Protein AF-K1YBL5-F1 (afdb_monomer_lite)

Secondary structure (DSSP, 8-state):
----PEEEEEEHHHHHHHHHTT--GGGGG-HHHHTTTS-HHHHHHHHHTTSHHHHHHHH--TT----HHHHHHHTS-TT-HHHHHHIIIIIHHHHTSHHHHHHHIIIIISGGG--TT-SSSEEEEEEETTEEEEEEPTTSS-TT--HHHHHHHHHHHHHHHHTTS-HHHHTTSHHHHHHHHHHT-

Structure (mmCIF, N/CA/C/O backbone):
data_AF-K1YBL5-F1
#
_entry.id   AF-K1YBL5-F1
#
loop_
_atom_site.group_PDB
_atom_site.id
_atom_site.type_symbol
_atom_site.label_atom_id
_atom_site.label_alt_id
_atom_site.label_comp_id
_atom_site.label_asym_id
_atom_site.label_entity_id
_atom_site.label_seq_id
_atom_site.pdbx_PDB_ins_code
_atom_site.Cartn_x
_atom_site.Cartn_y
_atom_site.Cartn_z
_atom_site.occupancy
_atom_site.B_iso_or_equiv
_atom_site.auth_seq_id
_atom_site.auth_comp_id
_atom_site.auth_asym_id
_atom_site.auth_atom_id
_atom_site.pdbx_PDB_model_num
ATOM 1 N N . MET A 1 1 ? -17.917 11.752 -9.925 1.00 33.25 1 MET A N 1
ATOM 2 C CA . MET A 1 1 ? -16.623 11.611 -10.629 1.00 33.25 1 MET A CA 1
ATOM 3 C C . MET A 1 1 ? -16.353 10.121 -10.740 1.00 33.25 1 MET A C 1
ATOM 5 O O . MET A 1 1 ? -16.793 9.430 -9.826 1.00 33.25 1 MET A O 1
ATOM 9 N N . PRO A 1 2 ? -15.738 9.608 -11.820 1.00 41.75 2 PRO A N 1
ATOM 10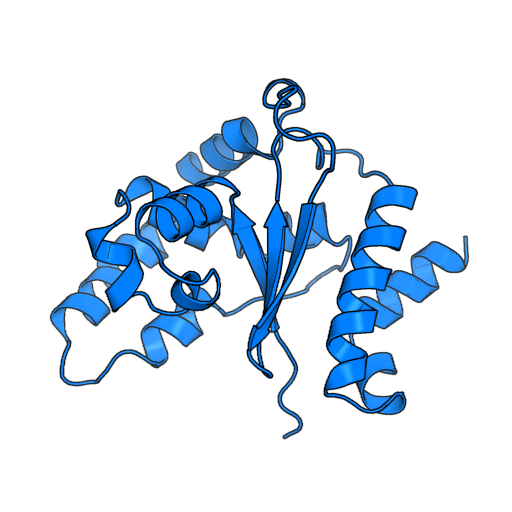 C CA . PRO A 1 2 ? -15.287 8.222 -11.806 1.00 41.75 2 PRO A CA 1
ATOM 11 C C . PRO A 1 2 ? -14.383 8.061 -10.581 1.00 41.75 2 PRO A C 1
ATOM 13 O O . PRO A 1 2 ? -13.552 8.931 -10.314 1.00 41.75 2 PRO A O 1
ATOM 16 N N . ASN A 1 3 ? -14.643 7.042 -9.768 1.00 54.00 3 ASN A N 1
ATOM 17 C CA . ASN A 1 3 ? -13.846 6.773 -8.581 1.00 54.00 3 ASN A CA 1
ATOM 18 C C . ASN A 1 3 ? -12.466 6.317 -9.056 1.00 54.00 3 ASN A C 1
ATOM 20 O O . ASN A 1 3 ? -12.287 5.149 -9.391 1.00 54.00 3 ASN A O 1
ATOM 24 N N . ASP A 1 4 ? -11.512 7.247 -9.131 1.00 73.12 4 ASP A N 1
ATOM 25 C CA . ASP A 1 4 ? -10.126 6.929 -9.453 1.00 73.12 4 ASP A CA 1
ATOM 26 C C . ASP A 1 4 ? -9.619 5.915 -8.428 1.00 73.12 4 ASP A C 1
ATOM 28 O O . ASP A 1 4 ? -9.398 6.239 -7.255 1.00 73.12 4 ASP A O 1
ATOM 32 N N . LYS A 1 5 ? -9.479 4.666 -8.874 1.00 83.25 5 LYS A N 1
ATOM 33 C CA . LYS A 1 5 ? -8.979 3.579 -8.047 1.00 83.25 5 LYS A CA 1
ATOM 34 C C . LYS A 1 5 ? -7.567 3.927 -7.579 1.00 83.25 5 LYS A C 1
ATOM 36 O O . LYS A 1 5 ? -6.662 4.175 -8.375 1.00 83.25 5 LYS A O 1
ATOM 41 N N . VAL A 1 6 ? -7.403 4.001 -6.265 1.00 87.94 6 VAL A N 1
ATOM 42 C CA . VAL A 1 6 ? -6.168 4.404 -5.597 1.00 87.94 6 VAL A CA 1
ATOM 43 C C . VAL A 1 6 ? -5.244 3.201 -5.501 1.00 87.94 6 VAL A C 1
ATOM 45 O O . VAL A 1 6 ? -5.668 2.124 -5.093 1.00 87.94 6 VAL A O 1
ATOM 48 N N . VAL A 1 7 ? -3.974 3.385 -5.841 1.00 91.12 7 VAL A N 1
ATOM 49 C CA . VAL A 1 7 ? -2.934 2.373 -5.66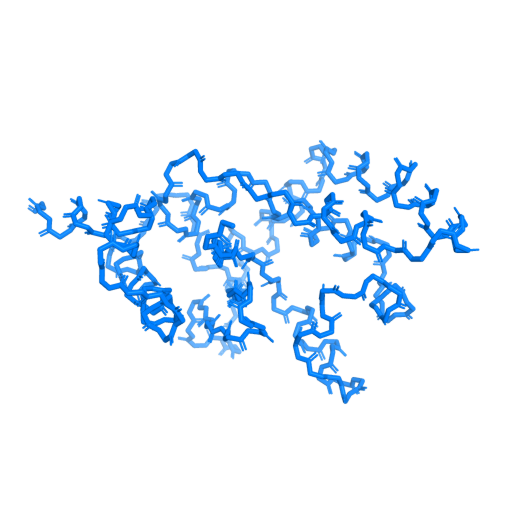9 1.00 91.12 7 VAL A CA 1
ATOM 50 C C . VAL A 1 7 ? -2.190 2.663 -4.374 1.00 91.12 7 VAL A C 1
ATOM 52 O O . VAL A 1 7 ? -1.748 3.788 -4.144 1.00 91.12 7 VAL A O 1
ATOM 55 N N . ILE A 1 8 ? -2.064 1.653 -3.521 1.00 94.00 8 ILE A N 1
ATOM 56 C CA . ILE A 1 8 ? -1.435 1.776 -2.207 1.00 94.00 8 ILE A CA 1
ATOM 57 C C . ILE A 1 8 ? -0.321 0.750 -2.055 1.00 94.00 8 ILE A C 1
ATOM 59 O O . ILE A 1 8 ? -0.378 -0.326 -2.652 1.00 94.00 8 ILE A O 1
ATOM 63 N N . LEU A 1 9 ? 0.670 1.063 -1.226 1.00 94.94 9 LEU A N 1
ATOM 64 C CA . LEU A 1 9 ? 1.714 0.108 -0.872 1.00 94.94 9 LEU A CA 1
ATOM 65 C C . LEU A 1 9 ? 1.388 -0.544 0.466 1.00 94.94 9 LEU A C 1
ATOM 67 O O . LEU A 1 9 ? 0.936 0.121 1.391 1.00 94.94 9 LEU A O 1
ATOM 71 N N . ILE A 1 10 ? 1.620 -1.843 0.586 1.00 96.56 10 ILE A N 1
ATOM 72 C CA . ILE A 1 10 ? 1.380 -2.601 1.810 1.00 96.56 10 ILE A CA 1
ATOM 73 C C . ILE A 1 10 ? 2.667 -3.345 2.151 1.00 96.56 10 ILE A C 1
ATOM 75 O O . ILE A 1 10 ? 3.163 -4.115 1.328 1.00 96.56 10 ILE A O 1
ATOM 79 N N . PRO A 1 11 ? 3.235 -3.165 3.347 1.00 96.69 11 PRO A N 1
ATOM 80 C CA . PRO A 1 11 ? 4.385 -3.958 3.737 1.00 96.69 11 PRO A CA 1
ATOM 81 C C . PRO A 1 11 ? 3.962 -5.412 3.993 1.00 96.69 11 PRO A C 1
ATOM 83 O O . PRO A 1 11 ? 2.912 -5.663 4.588 1.00 96.69 11 PRO A O 1
ATOM 86 N N . TYR A 1 12 ? 4.780 -6.390 3.594 1.00 97.25 12 TYR A N 1
ATOM 87 C CA . TYR A 1 12 ? 4.429 -7.814 3.718 1.00 97.25 12 TYR A CA 1
ATOM 88 C C . TYR A 1 12 ? 4.006 -8.240 5.134 1.00 97.25 12 TYR A C 1
ATOM 90 O O . TYR A 1 12 ? 3.123 -9.084 5.290 1.00 97.25 12 TYR A O 1
ATOM 98 N N . TRP A 1 13 ? 4.595 -7.654 6.183 1.00 96.88 13 TRP A N 1
ATOM 99 C CA . TRP A 1 13 ? 4.274 -8.024 7.563 1.00 96.88 13 TRP A CA 1
ATOM 100 C C . TRP A 1 13 ? 2.835 -7.667 7.935 1.00 96.88 13 TRP A C 1
ATOM 102 O O . TRP A 1 13 ? 2.226 -8.364 8.740 1.00 96.88 13 TRP A O 1
ATOM 112 N N . MET A 1 14 ? 2.251 -6.639 7.314 1.00 97.06 14 MET A N 1
ATOM 113 C CA . MET A 1 14 ? 0.843 -6.304 7.505 1.00 97.06 14 MET A CA 1
ATOM 114 C C . MET A 1 14 ? -0.060 -7.419 6.963 1.00 97.06 14 MET A C 1
ATOM 116 O O . MET A 1 14 ? -0.991 -7.829 7.654 1.00 97.06 14 MET A O 1
ATOM 120 N N . GLN A 1 15 ? 0.256 -7.979 5.788 1.00 97.00 15 GLN A N 1
ATOM 121 C CA . GLN A 1 15 ? -0.449 -9.150 5.257 1.00 97.00 15 GLN A CA 1
ATOM 122 C C . GLN A 1 15 ? -0.337 -10.346 6.213 1.00 97.00 15 GLN A C 1
ATOM 124 O O . GLN A 1 15 ? -1.334 -11.014 6.483 1.00 97.00 15 GLN A O 1
ATOM 129 N N . GLU A 1 16 ? 0.855 -10.607 6.755 1.00 96.88 16 GLU A N 1
ATOM 130 C CA . GLU A 1 16 ? 1.045 -11.702 7.707 1.00 96.88 16 GLU A CA 1
ATOM 131 C C . GLU A 1 16 ? 0.241 -11.519 8.994 1.00 96.88 16 GLU A C 1
ATOM 133 O O . GLU A 1 16 ? -0.394 -12.465 9.455 1.00 96.88 16 GLU A O 1
ATOM 138 N N . ILE A 1 17 ? 0.268 -10.320 9.583 1.00 98.06 17 ILE A N 1
ATOM 139 C CA . ILE A 1 17 ? -0.455 -10.017 10.823 1.00 98.06 17 ILE A CA 1
ATOM 140 C C . ILE A 1 17 ? -1.959 -10.178 10.597 1.00 98.06 17 ILE A C 1
ATOM 142 O O . ILE A 1 17 ? -2.624 -10.839 11.395 1.00 98.06 17 ILE A O 1
ATOM 146 N N . LEU A 1 18 ? -2.497 -9.644 9.497 1.00 97.94 18 LEU A N 1
ATOM 147 C CA . LEU A 1 18 ? -3.915 -9.792 9.162 1.00 97.94 18 LEU A CA 1
ATOM 148 C C . LEU A 1 18 ? -4.293 -11.259 8.942 1.00 97.94 18 LEU A C 1
ATOM 150 O O . LEU A 1 18 ? -5.275 -11.728 9.513 1.00 97.94 18 LEU A O 1
ATOM 154 N N . SER A 1 19 ? -3.470 -12.013 8.209 1.00 97.12 19 SER A N 1
ATOM 155 C CA . SER A 1 19 ? -3.697 -13.442 7.980 1.00 97.12 19 SER A CA 1
ATOM 156 C C . SER A 1 19 ? -3.700 -14.252 9.281 1.00 97.12 19 SER A C 1
ATOM 158 O O . SER A 1 19 ? -4.588 -15.084 9.470 1.00 97.12 19 SER A O 1
ATOM 160 N N . ARG A 1 20 ? -2.773 -13.984 10.214 1.00 97.62 20 ARG A N 1
ATOM 161 C CA . ARG A 1 20 ? -2.733 -14.645 11.536 1.00 97.62 20 ARG A CA 1
ATOM 162 C C . ARG A 1 20 ? -3.981 -14.358 12.373 1.00 97.62 20 ARG A C 1
ATOM 164 O O . ARG A 1 20 ? -4.396 -15.211 13.149 1.00 97.62 20 ARG A O 1
ATOM 171 N N . ASN A 1 21 ? -4.584 -13.186 12.186 1.00 97.88 21 ASN A N 1
ATOM 172 C CA . ASN A 1 21 ? -5.823 -12.772 12.844 1.00 97.88 21 ASN A CA 1
ATOM 173 C C . ASN A 1 21 ? -7.085 -13.104 12.025 1.00 97.88 21 ASN A C 1
ATOM 175 O O . ASN A 1 21 ? -8.165 -12.625 12.356 1.00 97.88 21 ASN A O 1
ATOM 179 N N . GLN A 1 22 ? -6.966 -13.923 10.970 1.00 97.38 22 GLN A N 1
ATOM 180 C CA . GLN A 1 22 ? -8.080 -14.346 10.107 1.00 97.38 22 GLN A CA 1
ATOM 181 C C . GLN A 1 22 ? -8.833 -13.175 9.449 1.00 97.38 22 GLN A C 1
ATOM 183 O O . GLN A 1 22 ? -10.023 -13.268 9.148 1.00 97.38 22 GLN A O 1
ATOM 188 N N . LEU A 1 23 ? -8.133 -12.068 9.198 1.00 97.38 23 LEU A N 1
ATOM 189 C CA . LEU A 1 23 ? -8.665 -10.909 8.495 1.00 97.38 23 LEU A CA 1
ATOM 190 C C . LEU A 1 23 ? -8.241 -10.922 7.027 1.00 97.38 23 LEU A C 1
ATOM 192 O O . LEU A 1 23 ? -7.128 -11.315 6.673 1.00 97.38 23 LEU A O 1
ATOM 196 N N . GLN A 1 24 ? -9.136 -10.440 6.166 1.00 97.38 24 GLN A N 1
ATOM 197 C CA . GLN A 1 24 ? -8.803 -10.164 4.772 1.00 97.38 24 GLN A CA 1
ATOM 198 C C . GLN A 1 24 ? -7.824 -8.990 4.683 1.00 97.38 24 GLN A C 1
ATOM 200 O O . GLN A 1 24 ? -7.848 -8.089 5.521 1.00 97.38 24 GLN A O 1
ATOM 205 N N . LEU A 1 25 ? -7.006 -8.956 3.627 1.00 97.00 25 LEU A N 1
ATOM 206 C CA . LEU A 1 25 ? -6.031 -7.882 3.424 1.00 97.00 25 LEU A CA 1
ATOM 207 C C . LEU A 1 25 ? -6.688 -6.495 3.342 1.00 97.00 25 LEU A C 1
ATOM 209 O O . LEU A 1 25 ? -6.110 -5.525 3.812 1.00 97.00 25 LEU A O 1
ATOM 213 N N . SER A 1 26 ? -7.922 -6.411 2.832 1.00 95.62 26 SER A N 1
ATOM 214 C CA . SER A 1 26 ? -8.724 -5.179 2.788 1.00 95.62 26 SER A CA 1
ATOM 215 C C . SER A 1 26 ? -8.952 -4.540 4.164 1.00 95.62 26 SER A C 1
ATOM 217 O O . SER A 1 26 ? -9.208 -3.339 4.237 1.00 95.62 26 SER A O 1
ATOM 219 N N . ALA A 1 27 ? -8.787 -5.288 5.263 1.00 95.12 27 ALA A N 1
ATOM 220 C CA . ALA A 1 27 ? -8.810 -4.737 6.614 1.00 95.12 27 ALA A CA 1
ATOM 221 C C . ALA A 1 27 ? -7.684 -3.717 6.868 1.00 95.12 27 ALA A C 1
ATOM 223 O O . ALA A 1 27 ? -7.827 -2.896 7.764 1.00 95.12 27 ALA A O 1
ATOM 224 N N . CYS A 1 28 ? -6.610 -3.688 6.063 1.00 94.06 28 CYS A N 1
ATOM 225 C CA . CYS A 1 28 ? -5.574 -2.648 6.143 1.00 94.06 28 CYS A CA 1
ATOM 226 C C . CYS A 1 28 ? -6.077 -1.229 5.820 1.00 94.06 28 CYS A C 1
ATOM 228 O O . CYS A 1 28 ? -5.363 -0.248 6.036 1.00 94.06 28 CYS A O 1
ATOM 230 N N . LEU A 1 29 ? -7.296 -1.119 5.285 1.00 92.56 29 LEU A N 1
ATOM 231 C CA . LEU A 1 29 ? -7.994 0.134 5.004 1.00 92.56 29 LEU A CA 1
ATOM 232 C C . LEU A 1 29 ? -8.887 0.578 6.171 1.00 92.56 29 LEU A C 1
ATOM 234 O O . LEU A 1 29 ? -9.684 1.498 6.019 1.00 92.56 29 LEU A O 1
ATOM 238 N N . ASP A 1 30 ? -8.800 -0.090 7.316 1.00 91.62 30 ASP A N 1
ATOM 239 C CA . ASP A 1 30 ? -9.632 0.165 8.482 1.00 91.62 30 ASP A CA 1
ATOM 240 C C . ASP A 1 30 ? -8.731 0.321 9.713 1.00 91.62 30 ASP A C 1
ATOM 242 O O . ASP A 1 30 ? -8.266 -0.660 10.299 1.00 91.62 30 ASP A O 1
ATOM 246 N N . ILE A 1 31 ? -8.445 1.579 10.070 1.00 90.19 31 ILE A N 1
ATOM 247 C CA . ILE A 1 31 ? -7.539 1.927 11.176 1.00 90.19 31 ILE A CA 1
ATOM 248 C C . ILE A 1 31 ? -8.037 1.333 12.501 1.00 90.19 31 ILE A C 1
ATOM 250 O O . ILE A 1 31 ? -7.219 0.872 13.297 1.00 90.19 31 ILE A O 1
ATOM 254 N N . GLU A 1 32 ? -9.353 1.293 12.720 1.00 90.12 32 GLU A N 1
ATOM 255 C CA . GLU A 1 32 ? -9.959 0.732 13.931 1.00 90.12 32 GLU A CA 1
ATOM 256 C C . GLU A 1 32 ? -9.646 -0.766 14.053 1.00 90.12 32 GLU A C 1
ATOM 258 O O . GLU A 1 32 ? -9.282 -1.241 15.130 1.00 90.12 32 GLU A O 1
ATOM 263 N N . LYS A 1 33 ? -9.681 -1.500 12.932 1.00 91.56 33 LYS A N 1
ATOM 264 C CA . LYS A 1 33 ? -9.343 -2.931 12.902 1.00 91.56 33 LYS A CA 1
ATOM 265 C C . LYS A 1 33 ? -7.854 -3.216 13.049 1.00 91.56 33 LYS A C 1
ATOM 267 O O . LYS A 1 33 ? -7.501 -4.207 13.683 1.00 91.56 33 LYS A O 1
ATOM 272 N N . ILE A 1 34 ? -6.974 -2.404 12.459 1.00 93.44 34 ILE A N 1
ATOM 273 C CA . ILE A 1 34 ? -5.526 -2.696 12.473 1.00 93.44 34 ILE A CA 1
ATOM 274 C C . ILE A 1 34 ? -4.800 -2.166 13.705 1.00 93.44 34 ILE A C 1
ATOM 276 O O . ILE A 1 34 ? -3.826 -2.787 14.131 1.00 93.44 34 ILE A O 1
ATOM 280 N N . LYS A 1 35 ? -5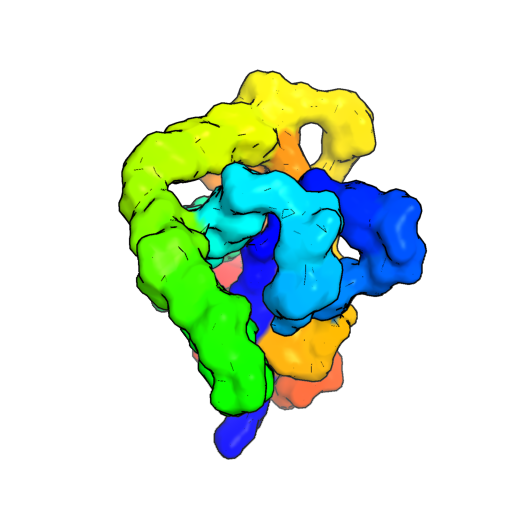.269 -1.066 14.309 1.00 93.38 35 LYS A N 1
ATOM 281 C CA . LYS A 1 35 ? -4.652 -0.477 15.505 1.00 93.38 35 LYS A CA 1
ATOM 282 C C . LYS A 1 35 ? -4.447 -1.473 16.658 1.00 93.38 35 LYS A C 1
ATOM 284 O O . LYS A 1 35 ? -3.363 -1.448 17.233 1.00 93.38 35 LYS A O 1
ATOM 289 N N . PRO A 1 36 ? -5.407 -2.347 17.023 1.00 95.25 36 PRO A N 1
ATOM 290 C CA . PRO A 1 36 ? -5.195 -3.311 18.106 1.00 95.25 36 PRO A CA 1
ATOM 291 C C . PRO A 1 36 ? -4.271 -4.482 17.733 1.00 95.25 36 PRO A C 1
ATOM 293 O O . PRO A 1 36 ? -3.843 -5.212 18.622 1.00 95.25 36 PRO A O 1
ATOM 296 N N . LEU A 1 37 ? -3.971 -4.690 16.446 1.00 97.06 37 LEU A N 1
ATOM 297 C CA . LEU A 1 37 ? -3.213 -5.852 15.963 1.00 97.06 37 LEU A CA 1
ATOM 298 C C . LEU A 1 37 ? -1.729 -5.566 15.730 1.00 97.06 37 LEU A C 1
ATOM 300 O O . LEU A 1 37 ? -0.941 -6.498 15.573 1.00 97.06 37 LEU A O 1
ATOM 304 N N . MET A 1 38 ? -1.358 -4.292 15.639 1.00 95.56 38 MET A N 1
ATOM 305 C CA . MET A 1 38 ? -0.046 -3.853 15.177 1.00 95.56 38 MET A CA 1
ATOM 306 C C . MET A 1 38 ? 0.597 -2.920 16.189 1.00 95.56 38 MET A C 1
ATOM 308 O O . MET A 1 38 ? -0.084 -2.191 16.911 1.00 95.56 38 MET A O 1
ATOM 312 N N . SER A 1 39 ? 1.929 -2.920 16.230 1.00 95.50 39 SER A N 1
ATOM 313 C CA . SER A 1 39 ? 2.638 -1.923 17.021 1.00 95.50 39 SER A CA 1
ATOM 314 C C . SER A 1 39 ? 2.441 -0.528 16.416 1.00 95.50 39 SER A C 1
ATOM 316 O O . SER A 1 39 ? 2.209 -0.382 15.213 1.00 95.50 39 SER A O 1
ATOM 318 N N . LEU A 1 40 ? 2.592 0.517 17.236 1.00 93.69 40 LEU A N 1
ATOM 319 C CA . LEU A 1 40 ? 2.622 1.897 16.740 1.00 93.69 40 LEU A CA 1
ATOM 320 C C . LEU A 1 40 ? 3.674 2.057 15.628 1.00 93.69 40 LEU A C 1
ATOM 322 O O . LEU A 1 40 ? 3.397 2.691 14.617 1.00 93.69 40 LEU A O 1
ATOM 326 N N . ASN A 1 41 ? 4.838 1.422 15.786 1.00 95.75 41 ASN A N 1
ATOM 327 C CA . ASN A 1 41 ? 5.915 1.438 14.800 1.00 95.75 41 ASN A CA 1
ATOM 328 C C . ASN A 1 41 ? 5.463 0.888 13.441 1.00 95.75 41 ASN A C 1
ATOM 330 O O . ASN A 1 41 ? 5.684 1.521 12.416 1.00 95.75 41 ASN A O 1
ATOM 334 N N . ASP A 1 42 ? 4.776 -0.258 13.418 1.00 95.75 42 ASP A N 1
ATOM 335 C CA . ASP A 1 42 ? 4.307 -0.869 12.166 1.00 95.75 42 ASP A CA 1
ATOM 336 C C . ASP A 1 42 ? 3.280 0.012 11.445 1.00 95.75 42 ASP A C 1
ATOM 338 O O . ASP A 1 42 ? 3.299 0.108 10.217 1.00 95.75 42 ASP A O 1
ATOM 342 N N . LEU A 1 43 ? 2.404 0.678 12.204 1.00 94.81 43 LEU A N 1
ATOM 343 C CA . LEU A 1 43 ? 1.413 1.608 11.664 1.00 94.81 43 LEU A CA 1
ATOM 344 C C . LEU A 1 43 ? 2.087 2.861 11.093 1.00 94.81 43 LEU A C 1
ATOM 346 O O . LEU A 1 43 ? 1.717 3.306 10.006 1.00 94.81 43 LEU A O 1
ATOM 350 N N . ILE A 1 44 ? 3.100 3.395 11.782 1.00 94.62 44 ILE A N 1
ATOM 351 C CA . ILE A 1 44 ? 3.889 4.533 11.296 1.00 94.62 44 ILE A CA 1
ATOM 352 C C . ILE A 1 44 ? 4.618 4.167 10.005 1.00 94.62 44 ILE A C 1
ATOM 354 O O . ILE A 1 44 ? 4.532 4.918 9.038 1.00 94.62 44 ILE A O 1
ATOM 358 N N . LEU A 1 45 ? 5.276 3.006 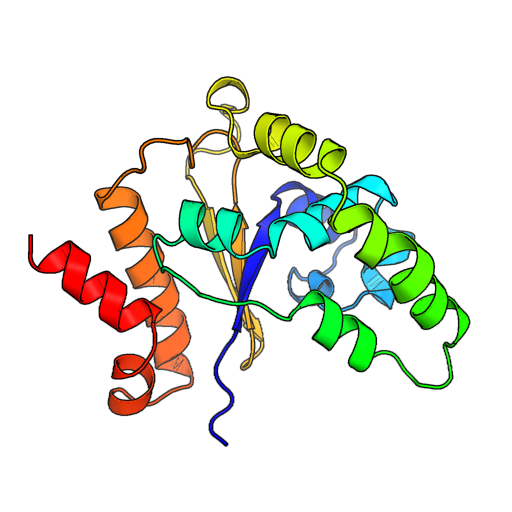9.952 1.00 95.00 45 LEU A N 1
ATOM 359 C CA . LEU A 1 45 ? 5.953 2.528 8.745 1.00 95.00 45 LEU A CA 1
ATOM 360 C C . LEU A 1 45 ? 4.965 2.347 7.585 1.00 95.00 45 LEU A C 1
ATOM 362 O O . LEU A 1 45 ? 5.253 2.761 6.466 1.00 95.00 45 LEU A O 1
ATOM 366 N N . TYR A 1 46 ? 3.779 1.787 7.840 1.00 94.44 46 TYR A N 1
ATOM 367 C CA . TYR A 1 46 ? 2.730 1.676 6.823 1.00 94.44 46 TYR A CA 1
ATOM 368 C C . TYR A 1 46 ? 2.293 3.046 6.287 1.00 94.44 46 TYR A C 1
ATOM 370 O O . TYR A 1 46 ? 2.155 3.211 5.072 1.00 94.44 46 TYR A O 1
ATOM 378 N N . ALA A 1 47 ? 2.119 4.034 7.169 1.00 92.75 47 ALA A N 1
ATOM 379 C CA . ALA A 1 47 ? 1.783 5.401 6.787 1.00 92.75 47 ALA A CA 1
ATOM 380 C C . ALA A 1 47 ? 2.921 6.081 6.002 1.00 92.75 47 ALA A C 1
ATOM 382 O O . ALA A 1 47 ? 2.672 6.653 4.940 1.00 92.75 47 ALA A O 1
ATOM 383 N N . ALA A 1 48 ? 4.167 5.960 6.470 1.00 92.31 48 ALA A N 1
ATOM 384 C CA . ALA A 1 48 ? 5.357 6.520 5.828 1.00 92.31 48 ALA A CA 1
ATOM 385 C C . ALA A 1 48 ? 5.579 5.927 4.427 1.00 92.31 48 ALA A C 1
ATOM 387 O O . ALA A 1 48 ? 5.919 6.641 3.487 1.00 92.31 48 ALA A O 1
ATOM 388 N N . MET A 1 49 ? 5.270 4.641 4.241 1.00 92.25 49 MET A N 1
ATOM 389 C CA . MET A 1 49 ? 5.386 3.957 2.953 1.00 92.25 49 MET A CA 1
ATOM 390 C C . MET A 1 49 ? 4.430 4.512 1.879 1.00 92.25 49 MET A C 1
ATOM 392 O O . MET A 1 49 ? 4.640 4.270 0.694 1.00 92.25 49 MET A O 1
ATOM 396 N N . GLN A 1 50 ? 3.402 5.289 2.250 1.00 91.44 50 GLN A N 1
ATOM 397 C CA . GLN A 1 50 ? 2.502 5.931 1.279 1.00 91.44 50 GLN A CA 1
ATOM 398 C C . GLN A 1 50 ? 3.065 7.228 0.680 1.00 91.44 50 GLN A C 1
ATOM 400 O O . GLN A 1 50 ? 2.413 7.832 -0.175 1.00 91.44 50 GLN A O 1
ATOM 405 N N . LYS A 1 51 ? 4.254 7.676 1.106 1.00 88.69 51 LYS A N 1
ATOM 406 C CA . LYS A 1 51 ? 4.923 8.841 0.514 1.00 88.69 51 LYS A CA 1
ATOM 407 C C . LYS A 1 51 ? 5.193 8.614 -0.978 1.00 88.69 51 LYS A C 1
ATOM 409 O O . LYS A 1 51 ? 5.445 7.497 -1.439 1.00 88.69 51 LYS A O 1
ATOM 414 N N . SER A 1 52 ? 5.173 9.707 -1.740 1.00 84.69 52 SER A N 1
ATOM 415 C CA . SER A 1 52 ? 5.367 9.682 -3.195 1.00 84.69 52 SER A CA 1
ATOM 416 C C . SER A 1 52 ? 6.719 9.095 -3.605 1.00 84.69 52 SER A C 1
ATOM 418 O O . SER A 1 52 ? 6.816 8.501 -4.673 1.00 84.69 52 SER A O 1
ATOM 420 N N . GLU A 1 53 ? 7.751 9.213 -2.767 1.00 89.12 53 GLU A N 1
ATOM 421 C CA . GLU A 1 53 ? 9.075 8.646 -3.034 1.00 89.12 53 GLU A CA 1
ATOM 422 C C . GLU A 1 53 ? 9.063 7.114 -3.104 1.00 89.12 53 GLU A C 1
ATOM 424 O O . GLU A 1 53 ? 9.625 6.550 -4.041 1.00 89.12 53 GLU A O 1
ATOM 429 N N . TYR A 1 54 ? 8.354 6.441 -2.193 1.00 90.19 54 TYR A N 1
ATOM 430 C CA . TYR A 1 54 ? 8.243 4.983 -2.177 1.00 90.19 54 TYR A CA 1
ATOM 431 C C . TYR A 1 54 ? 7.309 4.483 -3.272 1.00 90.19 54 TYR A C 1
ATOM 433 O O . TYR A 1 54 ? 7.613 3.502 -3.950 1.00 90.19 54 TYR A O 1
ATOM 441 N N . LEU A 1 55 ? 6.208 5.197 -3.519 1.00 89.88 55 LEU A N 1
ATOM 442 C CA . LEU A 1 55 ? 5.338 4.918 -4.663 1.00 89.88 55 LEU A CA 1
ATOM 443 C C . LEU A 1 55 ? 6.102 5.045 -5.977 1.00 89.88 55 LEU A C 1
ATOM 445 O O . LEU A 1 55 ? 5.999 4.162 -6.827 1.00 89.88 55 LEU A O 1
ATOM 449 N N . LYS A 1 56 ? 6.920 6.086 -6.131 1.00 90.56 56 LYS A N 1
ATOM 450 C CA . LYS A 1 56 ? 7.792 6.256 -7.292 1.00 90.56 56 LYS A CA 1
ATOM 451 C C . LYS A 1 56 ? 8.844 5.153 -7.365 1.00 90.56 56 LYS A C 1
ATOM 453 O O . LYS A 1 56 ? 9.071 4.636 -8.450 1.00 90.56 56 LYS A O 1
ATOM 458 N N . LEU A 1 57 ? 9.466 4.773 -6.252 1.00 90.38 57 LEU A N 1
ATOM 459 C CA . LEU A 1 57 ? 10.465 3.703 -6.219 1.00 90.38 57 LEU A CA 1
ATOM 460 C C . LEU A 1 57 ? 9.876 2.366 -6.696 1.00 90.38 57 LEU A C 1
ATOM 462 O O . LEU A 1 57 ? 10.477 1.683 -7.522 1.00 90.38 57 LEU A O 1
ATOM 466 N N . VAL A 1 58 ? 8.681 2.015 -6.218 1.00 91.00 58 VAL A N 1
ATOM 467 C CA . VAL A 1 58 ? 8.022 0.742 -6.539 1.00 91.00 58 VAL A CA 1
ATOM 468 C C . VAL A 1 58 ? 7.406 0.759 -7.939 1.00 91.00 58 VAL A C 1
ATOM 470 O O . VAL A 1 58 ? 7.593 -0.171 -8.720 1.00 91.00 58 VAL A O 1
ATOM 473 N N . THR A 1 59 ? 6.687 1.824 -8.292 1.00 89.94 59 THR A N 1
ATOM 474 C CA . THR A 1 59 ? 5.861 1.865 -9.513 1.00 89.94 59 THR A CA 1
ATOM 475 C C . THR A 1 59 ? 6.527 2.584 -10.686 1.00 89.94 59 THR A C 1
ATOM 477 O O . THR A 1 59 ? 6.052 2.491 -11.814 1.00 89.94 59 THR A O 1
ATOM 480 N N . SER A 1 60 ? 7.625 3.309 -10.452 1.00 90.25 60 SER A N 1
ATOM 481 C CA . SER A 1 60 ? 8.238 4.255 -11.401 1.00 90.25 60 SER A CA 1
ATOM 482 C C . SER A 1 60 ? 7.320 5.390 -11.871 1.00 90.25 60 SER A C 1
ATOM 484 O O . SER A 1 60 ? 7.703 6.148 -12.763 1.00 90.25 60 SER A O 1
ATOM 486 N N . VAL A 1 61 ? 6.128 5.551 -11.290 1.00 89.75 61 VAL A N 1
ATOM 487 C CA . VAL A 1 61 ? 5.205 6.633 -11.642 1.00 89.75 61 VAL A CA 1
ATOM 488 C C . VAL A 1 61 ? 5.636 7.913 -10.920 1.00 89.75 61 VAL A C 1
ATOM 490 O O . VAL A 1 61 ? 5.586 7.961 -9.688 1.00 89.75 61 VAL A O 1
ATOM 493 N N . PRO A 1 62 ? 6.076 8.957 -11.645 1.00 83.06 62 PRO A N 1
ATOM 494 C CA . PRO A 1 62 ? 6.423 10.225 -11.020 1.00 83.06 62 PRO A CA 1
ATOM 495 C C . PRO A 1 62 ? 5.165 10.915 -10.481 1.00 83.06 62 PRO A C 1
ATOM 497 O O . PRO A 1 62 ? 4.085 10.794 -11.060 1.00 83.06 62 PRO A O 1
ATOM 500 N N . ASP A 1 63 ? 5.325 11.649 -9.380 1.00 77.12 63 ASP A N 1
ATOM 501 C CA . ASP A 1 63 ? 4.322 12.574 -8.835 1.00 77.12 63 ASP A CA 1
ATOM 502 C C . ASP A 1 63 ? 2.958 11.942 -8.494 1.00 77.12 63 ASP A C 1
ATOM 504 O O . ASP A 1 63 ? 1.956 12.643 -8.338 1.00 77.12 63 ASP A O 1
ATOM 508 N N . TYR A 1 64 ? 2.904 10.615 -8.328 1.00 82.38 64 TYR A N 1
ATOM 509 C CA . TYR A 1 64 ? 1.714 9.947 -7.817 1.00 82.38 64 TYR A CA 1
ATOM 510 C C . TYR A 1 64 ? 1.575 10.231 -6.321 1.00 82.38 64 TYR A C 1
ATOM 512 O O . TYR A 1 64 ? 2.336 9.726 -5.493 1.00 82.38 64 TYR A O 1
ATOM 520 N N . HIS A 1 65 ? 0.606 11.076 -5.976 1.00 71.75 65 HIS A N 1
ATOM 521 C CA . HIS A 1 65 ? 0.311 11.416 -4.594 1.00 71.75 65 HIS A CA 1
ATOM 522 C C . HIS A 1 65 ? -0.815 10.534 -4.056 1.00 71.75 65 HIS A C 1
ATOM 524 O O . HIS A 1 65 ? -1.960 10.618 -4.505 1.00 71.75 65 HIS A O 1
ATOM 530 N N . ASN A 1 66 ? -0.495 9.708 -3.063 1.00 75.06 66 ASN A N 1
ATOM 531 C CA . ASN A 1 66 ? -1.476 8.897 -2.368 1.00 75.06 66 ASN A CA 1
ATOM 532 C C . ASN A 1 66 ? -1.868 9.548 -1.036 1.00 75.06 66 ASN A C 1
ATOM 534 O O . ASN A 1 66 ? -1.134 9.488 -0.055 1.00 75.06 66 ASN A O 1
ATOM 538 N N . ALA A 1 67 ? -3.072 10.114 -0.980 1.00 70.81 67 ALA A N 1
ATOM 539 C CA . ALA A 1 67 ? -3.648 10.649 0.253 1.00 70.81 67 ALA A CA 1
ATOM 540 C C . ALA A 1 67 ? -4.343 9.569 1.113 1.00 70.81 67 ALA A C 1
ATOM 542 O O . ALA A 1 67 ? -5.269 9.896 1.855 1.00 70.81 67 ALA A O 1
ATOM 543 N N . LEU A 1 68 ? -3.967 8.285 0.993 1.00 75.12 68 LEU A N 1
ATOM 544 C CA . LEU A 1 68 ? -4.623 7.167 1.685 1.00 75.12 68 LEU A CA 1
ATOM 545 C C . LEU A 1 68 ? -4.751 7.433 3.179 1.00 75.12 68 LEU A C 1
ATOM 547 O O . LEU A 1 68 ? -5.862 7.388 3.681 1.00 75.12 68 LEU A O 1
ATOM 551 N N . VAL A 1 69 ? -3.655 7.739 3.878 1.00 72.69 69 VAL A N 1
ATOM 552 C CA . VAL A 1 69 ? -3.676 7.908 5.341 1.00 72.69 69 VAL A CA 1
ATOM 553 C C . VAL A 1 69 ? -4.672 8.998 5.740 1.00 72.69 69 VAL A C 1
ATOM 555 O O . VAL A 1 69 ? -5.545 8.759 6.567 1.00 72.69 69 VAL A O 1
ATOM 558 N N . SER A 1 70 ? -4.644 10.153 5.072 1.00 71.94 70 SER A N 1
ATOM 559 C CA . SER A 1 70 ? -5.620 11.225 5.304 1.00 71.94 70 SER A CA 1
ATOM 560 C C . SER A 1 70 ? -7.056 10.796 4.983 1.00 71.94 70 SER A C 1
ATOM 562 O O . SER A 1 70 ? -7.972 11.149 5.720 1.00 71.94 70 SER A O 1
ATOM 564 N N . LYS A 1 71 ? -7.272 10.006 3.921 1.00 79.75 71 LYS A N 1
ATOM 565 C CA . LYS A 1 71 ? -8.592 9.453 3.569 1.00 79.75 71 LYS A CA 1
ATOM 566 C C . LYS A 1 71 ? -9.087 8.438 4.597 1.00 79.75 71 LYS A C 1
ATOM 568 O O . LYS A 1 71 ? -10.275 8.432 4.895 1.00 79.75 71 LYS A O 1
ATOM 573 N N . LEU A 1 72 ? -8.207 7.590 5.125 1.00 78.12 72 LEU A N 1
ATOM 574 C CA . LEU A 1 72 ? -8.543 6.611 6.156 1.00 78.12 72 LEU A CA 1
ATOM 575 C C . LEU A 1 72 ? -8.964 7.318 7.441 1.00 78.12 72 LEU A C 1
ATOM 577 O O . LEU A 1 72 ? -10.016 7.008 7.989 1.00 78.12 72 LEU A O 1
ATOM 581 N N . VAL A 1 73 ? -8.200 8.328 7.859 1.00 76.75 73 VAL A N 1
ATOM 582 C CA . VAL A 1 73 ? -8.527 9.135 9.039 1.00 76.75 73 VAL A CA 1
ATOM 583 C C . VAL A 1 73 ? -9.822 9.925 8.834 1.00 76.75 73 VAL A C 1
ATOM 585 O O . VAL A 1 73 ? -10.658 9.968 9.728 1.00 76.75 73 VAL A O 1
ATOM 588 N N . ALA A 1 74 ? -10.051 10.490 7.645 1.00 76.50 74 ALA A N 1
ATOM 589 C CA . ALA A 1 74 ? -11.289 11.209 7.331 1.00 76.50 74 ALA A CA 1
ATOM 590 C C . ALA A 1 74 ? -12.541 10.310 7.289 1.00 76.50 74 ALA A C 1
ATOM 592 O O . ALA A 1 74 ? -13.654 10.815 7.424 1.00 76.50 74 ALA A O 1
ATOM 593 N N . LYS A 1 75 ? -12.372 8.997 7.082 1.00 78.56 75 LYS A N 1
ATOM 594 C CA . LYS A 1 75 ? -13.459 8.005 7.113 1.00 78.56 75 LYS A CA 1
ATOM 595 C C . LYS A 1 75 ? -13.781 7.516 8.529 1.00 78.56 75 LYS A C 1
ATOM 597 O O . LYS A 1 75 ? -14.768 6.798 8.686 1.00 78.56 75 LYS A O 1
ATOM 602 N N . LEU A 1 76 ? -12.990 7.885 9.542 1.00 79.00 76 LEU A N 1
ATOM 603 C CA . LEU A 1 76 ? -13.279 7.511 10.924 1.00 79.00 76 LEU A CA 1
ATOM 604 C C . LEU A 1 76 ? -14.615 8.121 11.378 1.00 79.00 76 LEU A C 1
ATOM 606 O O . LEU A 1 76 ? -14.899 9.283 11.062 1.00 79.00 76 LEU A O 1
ATOM 610 N N . PRO A 1 77 ? -15.445 7.371 12.126 1.00 71.44 77 PRO A N 1
ATOM 611 C CA . PRO A 1 77 ? -16.676 7.905 12.684 1.00 71.44 77 PRO A CA 1
ATOM 612 C C . PRO A 1 77 ? -16.392 9.160 13.514 1.00 71.44 77 PRO A C 1
ATOM 614 O O . PRO A 1 77 ? -15.506 9.166 14.365 1.00 71.44 77 PRO A O 1
ATOM 617 N N . THR A 1 78 ? -17.195 10.212 13.343 1.00 63.94 78 THR A N 1
ATOM 618 C CA . THR A 1 78 ? -17.090 11.449 14.146 1.00 63.94 78 THR A CA 1
ATOM 619 C C . THR A 1 78 ? -17.289 11.219 15.649 1.00 63.94 78 THR A C 1
ATOM 621 O O . THR A 1 78 ? -16.960 12.087 16.461 1.00 63.94 78 THR A O 1
ATOM 624 N N . THR A 1 79 ? -17.828 10.057 16.023 1.00 63.72 79 THR A N 1
ATOM 625 C CA . THR A 1 79 ? -18.000 9.595 17.400 1.00 63.72 79 THR A CA 1
ATOM 626 C C . THR A 1 79 ? -16.710 9.077 18.034 1.00 63.72 79 THR A C 1
ATOM 628 O O . THR A 1 79 ? -16.608 9.125 19.256 1.00 63.72 79 THR A O 1
ATOM 631 N N . ASP A 1 80 ? -15.716 8.649 17.250 1.00 76.56 80 ASP A N 1
ATOM 632 C CA . ASP A 1 80 ? -14.424 8.173 17.760 1.00 76.56 80 ASP A CA 1
ATOM 633 C C . ASP A 1 80 ? -13.354 9.272 17.673 1.00 76.56 80 ASP A C 1
ATOM 635 O O . ASP A 1 80 ? -12.396 9.242 16.893 1.00 76.56 80 ASP A O 1
ATOM 639 N N . LYS A 1 81 ? -13.565 10.316 18.483 1.00 82.38 81 LYS A N 1
ATOM 640 C CA . LYS A 1 81 ? -12.637 11.452 18.566 1.00 82.38 81 LYS A CA 1
ATOM 641 C C . LYS A 1 81 ? -11.259 11.035 19.071 1.00 82.38 81 LYS A C 1
ATOM 643 O O . LYS A 1 81 ? -10.278 11.657 18.682 1.00 82.38 81 LYS A O 1
ATOM 648 N N . GLU A 1 82 ? -11.176 10.009 19.915 1.00 88.62 82 GLU A N 1
ATOM 649 C CA . GLU A 1 82 ? -9.907 9.543 20.471 1.00 88.62 82 GLU A CA 1
ATOM 650 C C . GLU A 1 82 ? -9.027 8.928 19.381 1.00 88.62 82 GLU A C 1
ATOM 652 O O . GLU A 1 82 ? -7.872 9.331 19.229 1.00 88.62 82 GLU A O 1
ATOM 657 N N . LEU A 1 83 ? -9.579 8.024 18.565 1.00 88.69 83 LEU A N 1
ATOM 658 C CA . LEU A 1 83 ? -8.840 7.412 17.464 1.00 88.69 83 LEU A CA 1
ATOM 659 C C . LEU A 1 83 ? -8.429 8.439 16.407 1.00 88.69 83 LEU A C 1
ATOM 661 O O . LEU A 1 83 ? -7.291 8.420 15.932 1.00 88.69 83 LEU A O 1
ATOM 665 N N . SER A 1 84 ? -9.337 9.358 16.067 1.00 87.38 84 SER A N 1
ATOM 666 C CA . SER A 1 84 ? -9.042 10.455 15.143 1.00 87.38 84 SER A CA 1
ATOM 667 C C . SER A 1 84 ? -7.910 11.342 15.671 1.00 87.38 84 SER A C 1
ATOM 669 O O . SER A 1 84 ? -6.950 11.598 14.944 1.00 87.38 84 SER A O 1
ATOM 671 N N . ASN A 1 85 ? -7.976 11.776 16.934 1.00 89.44 85 ASN A N 1
ATOM 672 C CA . ASN A 1 85 ? -6.929 12.597 17.547 1.00 89.44 85 ASN A CA 1
ATOM 673 C C . ASN A 1 85 ? -5.594 11.855 17.576 1.00 89.44 85 ASN A C 1
ATOM 675 O O . ASN A 1 85 ? -4.587 12.404 17.145 1.00 89.44 85 ASN A O 1
ATOM 679 N N . TRP A 1 86 ? -5.587 10.580 17.970 1.00 91.12 86 TRP A N 1
ATOM 680 C CA . TRP A 1 86 ? -4.379 9.757 17.940 1.00 91.12 86 TRP A CA 1
ATOM 681 C C . TRP A 1 86 ? -3.755 9.690 16.535 1.00 91.12 86 TRP A C 1
ATOM 683 O O . TRP A 1 86 ? -2.535 9.797 16.391 1.00 91.12 86 TRP A O 1
ATOM 693 N N . CYS A 1 87 ? -4.567 9.574 15.479 1.00 90.06 87 CYS A N 1
ATOM 694 C CA . CYS A 1 87 ? -4.050 9.579 14.111 1.00 90.06 87 CYS A CA 1
ATOM 695 C C . CYS A 1 87 ? -3.388 10.916 13.741 1.00 90.06 87 CYS A C 1
ATOM 697 O O . CYS A 1 87 ? -2.301 10.923 13.159 1.00 90.06 87 CYS A O 1
ATOM 699 N N . TRP A 1 88 ? -4.036 12.036 14.070 1.00 88.06 88 TRP A N 1
ATOM 700 C CA . TRP A 1 88 ? -3.551 13.379 13.736 1.00 88.06 88 TRP A CA 1
ATOM 701 C C . TRP A 1 88 ? -2.374 13.840 14.595 1.00 88.06 88 TRP A C 1
ATOM 703 O O . TRP A 1 88 ? -1.519 14.569 14.101 1.00 88.06 88 TRP A O 1
ATOM 713 N N . GLU A 1 89 ? -2.315 13.420 15.855 1.00 90.12 89 GLU A N 1
ATOM 714 C CA . GLU A 1 89 ? -1.305 13.863 16.819 1.00 90.12 89 GLU A CA 1
ATOM 715 C C . GLU A 1 89 ? -0.096 12.927 16.878 1.00 90.12 89 GLU A C 1
ATOM 717 O O . GLU A 1 89 ? 1.002 13.371 17.202 1.00 90.12 89 GLU A O 1
ATOM 722 N N . SER A 1 90 ? -0.274 11.639 16.567 1.00 90.75 90 SER A N 1
ATOM 723 C CA . SER A 1 90 ? 0.797 10.637 16.655 1.00 90.75 90 SER A CA 1
ATOM 724 C C . SER A 1 90 ? 1.141 10.036 15.297 1.00 90.75 90 SER A C 1
ATOM 726 O O . SER A 1 90 ? 2.257 10.210 14.816 1.00 90.75 90 SER A O 1
ATOM 728 N N . LEU A 1 91 ? 0.197 9.343 14.655 1.00 90.88 91 LEU A N 1
ATOM 729 C CA . LEU A 1 91 ? 0.495 8.525 13.474 1.00 90.88 91 LEU A CA 1
ATOM 730 C C . LEU A 1 91 ? 1.031 9.355 12.298 1.00 90.88 91 LEU A C 1
ATOM 732 O O . LEU A 1 91 ? 2.094 9.051 11.758 1.00 90.88 91 LEU A O 1
ATOM 736 N N . ILE A 1 92 ? 0.294 10.395 11.901 1.00 89.50 92 ILE A N 1
ATOM 737 C CA . ILE A 1 92 ? 0.639 11.216 10.737 1.00 89.50 92 ILE A CA 1
ATOM 738 C C . ILE A 1 92 ? 1.942 11.995 10.976 1.00 89.50 92 ILE A C 1
ATOM 740 O O . ILE A 1 92 ? 2.839 11.862 10.142 1.00 89.50 92 ILE A O 1
ATOM 744 N N . PRO A 1 93 ? 2.121 12.739 12.088 1.00 91.38 93 PRO A N 1
ATOM 745 C CA . PRO A 1 93 ? 3.366 13.460 12.340 1.00 91.38 93 PRO A CA 1
ATOM 746 C C . PRO A 1 93 ? 4.587 12.538 12.374 1.00 91.38 93 PRO A C 1
ATOM 748 O O . PRO A 1 93 ? 5.576 12.814 11.697 1.00 91.38 93 PRO A O 1
ATOM 751 N N . LEU A 1 94 ? 4.502 11.404 13.077 1.00 92.69 94 LEU A N 1
ATOM 752 C CA . LEU A 1 94 ? 5.621 10.465 13.172 1.00 92.69 94 LEU A CA 1
ATOM 753 C C . LEU A 1 94 ? 5.940 9.809 11.827 1.00 92.69 94 LEU A C 1
ATOM 755 O O . LEU A 1 94 ? 7.106 9.587 11.530 1.00 92.69 94 LEU A O 1
ATOM 759 N N . SER A 1 95 ? 4.947 9.582 10.960 1.00 91.25 95 SER A N 1
ATOM 760 C CA . SER A 1 95 ? 5.197 9.051 9.609 1.00 91.25 95 SER A CA 1
ATOM 761 C C . SER A 1 95 ? 6.042 9.973 8.726 1.00 91.25 95 SER A C 1
ATOM 763 O O . SER A 1 95 ? 6.580 9.535 7.711 1.00 91.25 95 SER A O 1
ATOM 765 N N . THR A 1 96 ? 6.183 11.246 9.103 1.00 89.94 96 THR A N 1
ATOM 766 C CA . THR A 1 96 ? 7.039 12.213 8.404 1.00 89.94 96 THR A CA 1
ATOM 767 C C . THR A 1 96 ? 8.458 12.296 8.964 1.00 89.94 96 THR A C 1
ATOM 769 O O . THR A 1 96 ? 9.296 12.954 8.353 1.00 89.94 96 THR A O 1
ATOM 772 N N . ASP A 1 97 ? 8.748 11.623 10.081 1.00 93.38 97 ASP A N 1
ATOM 773 C CA . ASP A 1 97 ? 10.076 11.632 10.691 1.00 93.38 97 ASP A CA 1
ATOM 774 C C . ASP A 1 97 ? 11.070 10.793 9.849 1.00 93.38 97 ASP A C 1
ATOM 776 O O . ASP A 1 97 ? 10.791 9.621 9.563 1.00 93.38 97 ASP A O 1
ATOM 780 N N . PRO A 1 98 ? 12.239 11.356 9.469 1.00 93.12 98 PRO A N 1
ATOM 781 C CA . PRO A 1 98 ? 13.271 10.657 8.696 1.00 93.12 98 PRO A CA 1
ATOM 782 C C . PRO A 1 98 ? 13.771 9.344 9.313 1.00 93.12 98 PRO A C 1
ATOM 784 O O . PRO A 1 98 ? 14.307 8.492 8.600 1.00 93.12 98 PRO A O 1
ATOM 787 N N . TYR A 1 99 ? 13.618 9.155 10.627 1.00 94.94 99 TYR A N 1
ATOM 788 C CA . TYR A 1 99 ? 13.934 7.893 11.291 1.00 94.94 99 TYR A CA 1
ATOM 789 C C . TYR A 1 99 ? 13.190 6.713 10.650 1.00 94.94 99 TYR A C 1
ATOM 791 O O . TYR A 1 99 ? 13.803 5.685 10.345 1.00 94.94 99 TYR A O 1
ATOM 799 N N . PHE A 1 100 ? 11.891 6.874 10.386 1.00 94.06 100 PHE A N 1
ATOM 800 C CA . PHE A 1 100 ? 11.070 5.811 9.804 1.00 94.06 100 PHE A CA 1
ATOM 801 C C . PHE A 1 100 ? 11.375 5.586 8.325 1.00 94.06 100 PHE A C 1
ATOM 803 O O . PHE A 1 100 ? 11.211 4.467 7.840 1.00 94.06 100 PHE A O 1
ATOM 810 N N . ASP A 1 101 ? 11.892 6.596 7.623 1.00 91.38 101 ASP A N 1
ATOM 811 C CA . ASP A 1 101 ? 12.339 6.432 6.238 1.00 91.38 101 ASP A CA 1
ATOM 812 C C . ASP A 1 101 ? 13.581 5.533 6.162 1.00 91.38 101 ASP A C 1
ATOM 814 O O . ASP A 1 101 ? 13.674 4.634 5.316 1.00 91.38 101 ASP A O 1
ATOM 818 N N . ASN A 1 102 ? 14.516 5.716 7.100 1.00 92.38 102 ASN A N 1
ATOM 819 C CA . ASN A 1 102 ? 15.669 4.832 7.243 1.00 92.38 102 ASN A CA 1
ATOM 820 C C . ASN A 1 102 ? 15.241 3.412 7.640 1.00 92.38 102 ASN A C 1
ATOM 822 O O . ASN A 1 102 ? 15.728 2.432 7.078 1.00 92.38 102 ASN A O 1
ATOM 826 N N . GLU A 1 103 ? 14.296 3.280 8.570 1.00 94.62 103 GLU A N 1
ATOM 827 C CA . GLU A 1 103 ? 13.796 1.970 8.981 1.00 94.62 103 GLU A CA 1
ATOM 828 C C . GLU A 1 103 ? 13.084 1.225 7.837 1.00 94.62 103 GLU A C 1
ATOM 830 O O . GLU A 1 103 ? 13.356 0.041 7.616 1.00 94.62 103 GLU A O 1
ATOM 835 N N . LEU A 1 104 ? 12.232 1.905 7.059 1.00 93.50 104 LEU A N 1
ATOM 836 C CA . LEU A 1 104 ? 11.624 1.346 5.846 1.00 93.50 104 LEU A CA 1
ATOM 837 C C . LEU A 1 104 ? 12.685 0.902 4.843 1.00 93.50 104 LEU A C 1
ATOM 839 O O . LEU A 1 104 ? 12.585 -0.190 4.279 1.00 93.50 104 LEU A O 1
ATOM 843 N N . SER A 1 105 ? 13.705 1.736 4.638 1.00 91.44 105 SER A N 1
ATOM 844 C CA . SER A 1 105 ? 14.818 1.418 3.750 1.00 91.44 105 SER A CA 1
ATOM 845 C C . SER A 1 105 ? 15.501 0.118 4.172 1.00 91.44 105 SER A C 1
ATOM 847 O O . SER A 1 105 ? 15.587 -0.816 3.379 1.00 91.44 105 SER A O 1
ATOM 849 N N . VAL A 1 106 ? 15.876 -0.008 5.447 1.00 93.06 106 VAL A N 1
ATOM 850 C CA . VAL A 1 106 ? 16.525 -1.214 5.983 1.00 93.06 106 VAL A CA 1
ATOM 851 C C . VAL A 1 106 ? 15.622 -2.447 5.891 1.00 93.06 106 VAL A C 1
ATOM 853 O O . VAL A 1 106 ? 16.111 -3.522 5.557 1.00 93.06 106 VAL A O 1
ATOM 856 N N . ARG A 1 107 ? 14.319 -2.321 6.171 1.00 93.81 107 ARG A N 1
ATOM 857 C CA . ARG A 1 107 ? 13.397 -3.470 6.220 1.00 93.81 107 ARG A CA 1
ATOM 858 C C . ARG A 1 107 ? 12.895 -3.942 4.854 1.00 93.81 107 ARG A C 1
ATOM 860 O O . ARG A 1 107 ? 12.575 -5.121 4.728 1.00 93.81 107 ARG A O 1
ATOM 867 N N . LEU A 1 108 ? 12.749 -3.051 3.870 1.00 93.44 108 LEU A N 1
ATOM 868 C CA . LEU A 1 108 ? 12.097 -3.362 2.587 1.00 93.44 108 LEU A CA 1
ATOM 869 C C . LEU A 1 108 ? 12.945 -3.038 1.362 1.00 93.44 108 LEU A C 1
ATOM 871 O O . LEU A 1 108 ? 12.908 -3.795 0.393 1.00 93.44 108 LEU A O 1
ATOM 875 N N . PHE A 1 109 ? 13.686 -1.934 1.389 1.00 91.94 109 PHE A N 1
ATOM 876 C CA . PHE A 1 109 ? 14.336 -1.378 0.197 1.00 91.94 109 PHE A CA 1
ATOM 877 C C . PHE A 1 109 ? 15.864 -1.554 0.192 1.00 91.94 109 PHE A C 1
ATOM 879 O O . PHE A 1 109 ? 16.554 -1.027 -0.681 1.00 91.94 109 PHE A O 1
ATOM 886 N N . ASN A 1 110 ? 16.393 -2.343 1.132 1.00 90.50 110 ASN A N 1
ATOM 887 C CA . ASN A 1 110 ? 17.773 -2.810 1.162 1.00 90.50 110 ASN A CA 1
ATOM 888 C C . ASN A 1 110 ? 17.854 -4.234 0.593 1.00 90.50 110 ASN A C 1
ATOM 890 O O . ASN A 1 110 ? 17.086 -5.106 0.991 1.00 90.50 110 ASN A O 1
ATOM 894 N N . GLN A 1 111 ? 18.808 -4.482 -0.308 1.00 89.06 111 GLN A N 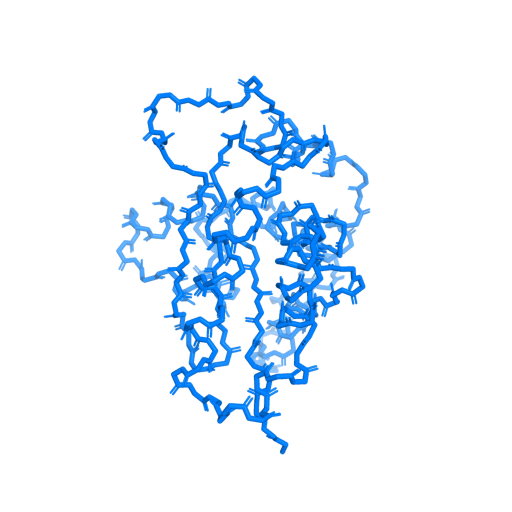1
ATOM 895 C CA . GLN A 1 111 ? 19.067 -5.804 -0.882 1.00 89.06 111 GLN A CA 1
ATOM 896 C C . GLN A 1 111 ? 19.331 -6.870 0.193 1.00 89.06 111 GLN A C 1
ATOM 898 O O . GLN A 1 111 ? 18.876 -8.003 0.044 1.00 89.06 111 GLN A O 1
ATOM 903 N N . ASP A 1 112 ? 19.984 -6.494 1.295 1.00 91.69 112 ASP A N 1
ATOM 904 C CA . ASP A 1 112 ? 20.279 -7.394 2.417 1.00 91.69 112 ASP A CA 1
ATOM 905 C C . ASP A 1 112 ? 19.019 -7.837 3.178 1.00 91.69 112 ASP A C 1
ATOM 907 O O . ASP A 1 112 ? 19.048 -8.810 3.927 1.00 91.69 112 ASP A O 1
ATOM 911 N N . ALA A 1 113 ? 17.889 -7.151 2.977 1.00 90.75 113 ALA A N 1
ATOM 912 C CA . ALA A 1 113 ? 16.605 -7.546 3.545 1.00 90.75 113 ALA A CA 1
ATOM 913 C C . ALA A 1 113 ? 15.957 -8.718 2.786 1.00 90.75 113 ALA A C 1
ATOM 915 O O . ALA A 1 113 ? 14.948 -9.265 3.239 1.00 90.75 113 ALA A O 1
ATOM 916 N N . LYS A 1 114 ? 16.498 -9.102 1.620 1.00 91.56 114 LYS A N 1
ATOM 917 C CA . LYS A 1 114 ? 15.965 -10.205 0.820 1.00 91.56 114 LYS A CA 1
ATOM 918 C C . LYS A 1 114 ? 16.085 -11.521 1.586 1.00 91.56 114 LYS A C 1
ATOM 920 O O . LYS A 1 114 ? 17.135 -11.860 2.119 1.00 91.56 114 LYS A O 1
ATOM 925 N N . THR A 1 115 ? 15.002 -12.293 1.590 1.00 91.62 115 THR A N 1
ATOM 926 C CA . THR A 1 115 ? 14.953 -13.617 2.225 1.00 91.62 115 THR A CA 1
ATOM 927 C C . THR A 1 115 ? 14.439 -14.663 1.245 1.00 91.62 115 THR A C 1
ATOM 929 O O . THR A 1 115 ? 13.634 -14.350 0.367 1.00 91.62 115 THR A O 1
ATOM 932 N N . ASP A 1 116 ? 14.836 -15.922 1.440 1.00 92.69 116 ASP A N 1
ATOM 933 C CA . ASP A 1 116 ? 14.386 -17.052 0.609 1.00 92.69 116 ASP A CA 1
ATOM 934 C C . ASP A 1 116 ? 12.883 -17.341 0.744 1.00 92.69 116 ASP A C 1
ATOM 936 O O . ASP A 1 116 ? 12.293 -18.030 -0.087 1.00 92.69 116 ASP A O 1
ATOM 940 N N . LYS A 1 117 ? 12.238 -16.787 1.779 1.00 94.56 117 LYS A N 1
ATOM 941 C CA . LYS A 1 117 ? 10.795 -16.907 2.007 1.00 94.56 117 LYS A CA 1
ATOM 942 C C . LYS A 1 117 ? 9.977 -16.289 0.871 1.00 94.56 117 LYS A C 1
ATOM 944 O O . LYS A 1 117 ? 8.901 -16.793 0.554 1.00 94.56 117 LYS A O 1
ATOM 949 N N . TYR A 1 118 ? 10.461 -15.198 0.279 1.00 94.12 118 TYR A N 1
ATOM 950 C CA . TYR A 1 118 ? 9.746 -14.464 -0.762 1.00 94.12 118 TYR A CA 1
ATOM 951 C C . TYR A 1 118 ? 10.440 -14.655 -2.096 1.00 94.12 118 TYR A C 1
ATOM 953 O O . TYR A 1 118 ? 11.470 -14.043 -2.360 1.00 94.12 118 TYR A O 1
ATOM 961 N N . THR A 1 119 ? 9.859 -15.491 -2.953 1.00 93.12 119 THR A N 1
ATOM 962 C CA . THR A 1 119 ? 10.398 -15.814 -4.285 1.00 93.12 119 THR A CA 1
ATOM 963 C C . THR A 1 119 ? 10.042 -14.785 -5.355 1.00 93.12 119 THR A C 1
ATOM 965 O O . THR A 1 119 ? 10.599 -14.815 -6.451 1.00 93.12 119 THR A O 1
ATOM 968 N N . LYS A 1 120 ? 9.116 -13.876 -5.043 1.00 94.69 120 LYS A N 1
ATOM 969 C CA . LYS A 1 120 ? 8.644 -12.813 -5.927 1.00 94.69 120 LYS A CA 1
ATOM 970 C C . LYS A 1 120 ? 8.723 -11.451 -5.221 1.00 94.69 120 LYS A C 1
ATOM 972 O O . LYS A 1 120 ? 8.732 -11.409 -3.992 1.00 94.69 120 LYS A O 1
ATOM 977 N N . PRO A 1 121 ? 8.779 -10.351 -5.985 1.00 94.81 121 PRO A N 1
ATOM 978 C CA . PRO A 1 121 ? 9.008 -9.001 -5.465 1.00 94.81 121 PRO A CA 1
ATOM 979 C C . PRO A 1 121 ? 7.775 -8.346 -4.845 1.00 94.81 121 PRO A C 1
ATOM 981 O O . PRO A 1 121 ? 7.901 -7.518 -3.943 1.00 94.81 121 PRO A O 1
ATOM 984 N N . TYR A 1 122 ? 6.586 -8.705 -5.321 1.00 97.12 122 TYR A N 1
ATOM 985 C CA . TYR A 1 122 ? 5.335 -8.143 -4.839 1.00 97.12 122 TYR A CA 1
ATOM 986 C C . TYR A 1 122 ? 4.154 -9.076 -5.111 1.00 97.12 122 TYR A C 1
ATOM 988 O O . TYR A 1 122 ? 4.277 -10.059 -5.845 1.00 97.12 122 TYR A O 1
ATOM 996 N N . ASP A 1 123 ? 3.010 -8.717 -4.537 1.00 97.50 123 ASP A N 1
ATOM 997 C CA . ASP A 1 123 ? 1.689 -9.188 -4.935 1.00 97.50 123 ASP A CA 1
ATOM 998 C C . ASP A 1 123 ? 0.727 -8.022 -5.136 1.00 97.50 123 ASP A C 1
ATOM 1000 O O . ASP A 1 123 ? 0.786 -7.036 -4.405 1.00 97.50 123 ASP A O 1
ATOM 1004 N N . ILE A 1 124 ? -0.183 -8.152 -6.100 1.00 97.19 124 ILE A N 1
ATOM 1005 C CA . ILE A 1 124 ? -1.211 -7.149 -6.384 1.00 97.19 124 ILE A CA 1
ATOM 1006 C C . ILE A 1 124 ? -2.563 -7.705 -5.956 1.00 97.19 124 ILE A C 1
ATOM 1008 O O . ILE A 1 124 ? -2.930 -8.824 -6.309 1.00 97.19 124 ILE A O 1
ATOM 1012 N N . TYR A 1 125 ? -3.299 -6.907 -5.190 1.00 96.62 125 TYR A N 1
ATOM 1013 C CA . TYR A 1 125 ? -4.612 -7.250 -4.674 1.00 96.62 125 TYR A CA 1
ATOM 1014 C C . TYR A 1 125 ? -5.634 -6.188 -5.061 1.00 96.62 125 TYR A C 1
ATOM 1016 O O . TYR A 1 125 ? -5.465 -4.998 -4.789 1.00 96.62 125 TYR A O 1
ATOM 1024 N N . ASP A 1 126 ? -6.750 -6.643 -5.615 1.00 94.88 126 ASP A N 1
ATOM 1025 C CA . ASP A 1 126 ? -7.970 -5.857 -5.694 1.00 94.88 126 ASP A CA 1
ATOM 1026 C C . ASP A 1 126 ? -8.651 -5.846 -4.316 1.00 94.88 126 ASP A C 1
ATOM 1028 O O . ASP A 1 126 ? -9.341 -6.795 -3.946 1.00 94.88 126 ASP A O 1
ATOM 1032 N N . LEU A 1 127 ? -8.383 -4.819 -3.504 1.00 93.88 127 LEU A N 1
ATOM 1033 C CA . LEU A 1 127 ? -8.875 -4.770 -2.122 1.00 93.88 127 LEU A CA 1
ATOM 1034 C C . LEU A 1 127 ? -10.335 -4.338 -2.062 1.00 93.88 127 LEU A C 1
ATOM 1036 O O . LEU A 1 127 ? -11.121 -4.876 -1.286 1.00 93.88 127 LEU A O 1
ATOM 1040 N N . THR A 1 128 ? -10.662 -3.307 -2.837 1.00 90.81 128 THR A N 1
ATOM 1041 C CA . THR A 1 128 ? -12.005 -2.749 -2.982 1.00 90.81 128 THR A CA 1
ATOM 1042 C C . THR A 1 128 ? -12.132 -2.155 -4.388 1.00 90.81 128 THR A C 1
ATOM 1044 O O . THR A 1 128 ? -11.108 -1.852 -5.011 1.00 90.81 128 THR A O 1
ATOM 1047 N N . PRO A 1 129 ? -13.352 -1.856 -4.869 1.00 89.19 129 PRO A N 1
ATOM 1048 C CA . PRO A 1 129 ? -13.531 -1.157 -6.144 1.00 89.19 129 PRO A CA 1
ATOM 1049 C C . PRO A 1 129 ? -12.734 0.155 -6.251 1.00 89.19 129 PRO A C 1
ATOM 1051 O O . PRO A 1 129 ? -12.350 0.560 -7.343 1.00 89.19 129 PRO A O 1
ATOM 1054 N N . GLU A 1 130 ? -12.441 0.799 -5.115 1.00 87.69 130 GLU A N 1
ATOM 1055 C CA . GLU A 1 130 ? -11.710 2.067 -5.036 1.00 87.69 130 GLU A CA 1
ATOM 1056 C C . GLU A 1 130 ? -10.214 1.906 -4.734 1.00 87.69 130 GLU A C 1
ATOM 1058 O O . GLU A 1 130 ? -9.491 2.898 -4.797 1.00 87.69 130 GLU A O 1
ATOM 1063 N N . VAL A 1 131 ? -9.725 0.712 -4.371 1.00 90.38 131 VAL A N 1
ATOM 1064 C CA . VAL A 1 131 ? -8.345 0.537 -3.888 1.00 90.38 131 VAL A CA 1
ATOM 1065 C C . VAL A 1 131 ? -7.686 -0.727 -4.439 1.00 90.38 131 VAL A C 1
ATOM 1067 O O . VAL A 1 131 ? -8.156 -1.841 -4.223 1.00 90.38 131 VAL A O 1
ATOM 1070 N N . CYS A 1 132 ? -6.541 -0.538 -5.088 1.00 92.81 132 CYS A N 1
ATOM 1071 C CA . CYS A 1 132 ? -5.585 -1.570 -5.470 1.00 92.81 132 CYS A CA 1
ATOM 1072 C C . CYS A 1 132 ? -4.418 -1.570 -4.469 1.00 92.81 132 CYS A C 1
ATOM 1074 O O . CYS A 1 132 ? -3.763 -0.547 -4.278 1.00 92.81 132 CYS A O 1
ATOM 1076 N N . GLY A 1 133 ? -4.145 -2.703 -3.829 1.00 95.25 133 GLY A N 1
ATOM 1077 C CA . GLY A 1 133 ? -3.026 -2.867 -2.903 1.00 95.25 133 GLY A CA 1
ATOM 1078 C C . GLY A 1 133 ? -1.849 -3.579 -3.552 1.00 95.25 133 GLY A C 1
ATOM 1079 O O . GLY A 1 133 ? -2.037 -4.601 -4.202 1.00 95.25 133 GLY A O 1
ATOM 1080 N N . ILE A 1 134 ? -0.638 -3.072 -3.342 1.00 96.88 134 ILE A N 1
ATOM 1081 C CA . ILE A 1 134 ? 0.607 -3.738 -3.731 1.00 96.88 134 ILE A CA 1
ATOM 1082 C C . ILE A 1 134 ? 1.309 -4.180 -2.453 1.00 96.88 134 ILE A C 1
ATOM 1084 O O . ILE A 1 134 ? 1.854 -3.348 -1.728 1.00 96.88 134 ILE A O 1
ATOM 1088 N N . VAL A 1 135 ? 1.308 -5.480 -2.168 1.00 97.75 135 VAL A N 1
ATOM 1089 C CA . VAL A 1 135 ? 2.133 -6.032 -1.093 1.00 97.75 135 VAL A CA 1
ATOM 1090 C C . VAL A 1 135 ? 3.578 -6.074 -1.562 1.00 97.75 135 VAL A C 1
ATOM 1092 O O . VAL A 1 135 ? 3.877 -6.718 -2.561 1.00 97.75 135 VAL A O 1
ATOM 1095 N N . VAL A 1 136 ? 4.473 -5.402 -0.843 1.00 97.00 136 VAL A N 1
ATOM 1096 C CA . VAL A 1 136 ? 5.895 -5.296 -1.185 1.00 97.00 136 VAL A CA 1
ATOM 1097 C C . VAL A 1 136 ? 6.716 -6.250 -0.325 1.00 97.00 136 VAL A C 1
ATOM 1099 O O . VAL A 1 136 ? 6.657 -6.200 0.909 1.00 97.00 136 VAL A O 1
ATOM 1102 N N . TYR A 1 137 ? 7.507 -7.098 -0.985 1.00 96.75 137 TYR A N 1
ATOM 1103 C CA . TYR A 1 137 ? 8.445 -8.016 -0.344 1.00 96.75 137 TYR A CA 1
ATOM 1104 C C . TYR A 1 137 ? 9.858 -7.415 -0.274 1.00 96.75 137 TYR A C 1
ATOM 1106 O O . TYR A 1 137 ? 10.235 -6.599 -1.121 1.00 96.75 137 TYR A O 1
ATOM 1114 N N . PRO A 1 138 ? 10.653 -7.788 0.743 1.00 95.44 138 PRO A N 1
ATOM 1115 C CA . PRO A 1 138 ? 11.893 -7.095 1.053 1.00 95.44 138 PRO A CA 1
ATOM 1116 C C . PRO A 1 138 ? 13.019 -7.416 0.061 1.00 95.44 138 PRO A C 1
ATOM 1118 O O . PRO A 1 138 ? 13.157 -8.548 -0.406 1.00 95.44 138 PRO A O 1
ATOM 1121 N N . GLY A 1 139 ? 13.841 -6.409 -0.236 1.00 92.69 139 GLY A N 1
ATOM 1122 C CA . GLY A 1 139 ? 15.097 -6.532 -0.979 1.00 92.69 139 GLY A CA 1
ATOM 1123 C C . GLY A 1 139 ? 14.978 -6.655 -2.496 1.00 92.69 139 GLY A C 1
ATOM 1124 O O . GLY A 1 139 ? 15.959 -6.980 -3.163 1.00 92.69 139 GLY A O 1
ATOM 1125 N N . TYR A 1 140 ? 13.798 -6.380 -3.056 1.00 92.12 140 TYR A N 1
ATOM 1126 C CA . TYR A 1 140 ? 13.575 -6.380 -4.506 1.00 92.12 140 TYR A CA 1
ATOM 1127 C C . TYR A 1 140 ? 13.590 -4.985 -5.132 1.00 92.12 140 TYR A C 1
ATOM 1129 O O . TYR A 1 140 ? 14.095 -4.808 -6.240 1.00 92.12 140 TYR A O 1
ATOM 1137 N N . PHE A 1 141 ? 13.042 -3.997 -4.428 1.00 91.19 141 PHE A N 1
ATOM 1138 C CA . PHE A 1 141 ? 12.966 -2.617 -4.895 1.00 91.19 141 PHE A CA 1
ATOM 1139 C C . PHE A 1 141 ? 14.117 -1.814 -4.295 1.00 91.19 141 PHE A C 1
ATOM 1141 O O . PHE A 1 141 ? 13.983 -1.210 -3.238 1.00 91.19 141 PHE A O 1
ATOM 1148 N N . VAL A 1 142 ? 15.271 -1.845 -4.956 1.00 86.00 142 VAL A N 1
ATOM 1149 C CA . VAL A 1 142 ? 16.467 -1.102 -4.534 1.00 86.00 142 VAL A CA 1
ATOM 1150 C C . VAL A 1 142 ? 16.672 0.143 -5.395 1.00 86.00 142 VAL A C 1
ATOM 1152 O O . VAL A 1 142 ? 16.197 0.222 -6.534 1.00 86.00 142 VAL A O 1
ATOM 1155 N N . ASN A 1 143 ? 17.409 1.120 -4.862 1.00 70.81 143 ASN A N 1
ATOM 1156 C CA . ASN A 1 143 ? 17.821 2.303 -5.616 1.00 70.81 143 ASN A CA 1
ATOM 1157 C C . ASN A 1 143 ? 18.603 1.879 -6.870 1.00 70.81 143 ASN A C 1
ATOM 1159 O O . ASN A 1 143 ? 19.673 1.287 -6.770 1.00 70.81 143 ASN A O 1
ATOM 1163 N N . GLY A 1 144 ? 18.048 2.166 -8.047 1.00 65.12 144 GLY A N 1
ATOM 1164 C CA . GLY A 1 144 ? 18.584 1.717 -9.337 1.00 65.12 144 GLY A CA 1
ATOM 1165 C C . GLY A 1 144 ? 17.508 1.195 -10.286 1.00 65.12 144 GLY A C 1
ATOM 1166 O O . GLY A 1 144 ? 17.686 1.300 -11.494 1.00 65.12 144 GLY A O 1
ATOM 1167 N N . GLY A 1 145 ? 16.367 0.748 -9.744 1.00 67.56 145 GLY A N 1
ATOM 1168 C CA . GLY A 1 145 ? 15.210 0.297 -10.518 1.00 67.56 145 GLY A CA 1
ATOM 1169 C C . GLY A 1 145 ? 15.472 -0.981 -11.322 1.00 67.56 145 GLY A C 1
ATOM 1170 O O . GLY A 1 145 ? 16.596 -1.302 -11.697 1.00 67.56 145 GLY A O 1
ATOM 1171 N N . ASN A 1 146 ? 14.415 -1.734 -11.606 1.00 83.19 146 ASN A N 1
ATOM 1172 C CA . ASN A 1 146 ? 14.477 -2.844 -12.548 1.00 83.19 146 ASN A CA 1
ATOM 1173 C C . ASN A 1 146 ? 13.352 -2.635 -13.557 1.00 83.19 146 ASN A C 1
ATOM 1175 O O . ASN A 1 146 ? 12.196 -2.907 -13.270 1.00 83.19 146 ASN A O 1
ATOM 1179 N N . GLU A 1 147 ? 13.687 -2.116 -14.735 1.00 87.12 147 GLU A N 1
ATOM 1180 C CA . GLU A 1 147 ? 12.691 -1.713 -15.734 1.00 87.12 147 GLU A CA 1
ATOM 1181 C C . GLU A 1 147 ? 11.717 -2.846 -16.085 1.00 87.12 147 GLU A C 1
ATOM 1183 O O . GLU A 1 147 ? 10.510 -2.618 -16.106 1.00 87.12 147 GLU A O 1
ATOM 1188 N N . ALA A 1 148 ? 12.210 -4.079 -16.238 1.00 89.50 148 ALA A N 1
ATOM 1189 C CA . ALA A 1 148 ? 11.360 -5.242 -16.491 1.00 89.50 148 ALA A CA 1
ATOM 1190 C C . ALA A 1 148 ? 10.396 -5.519 -15.324 1.00 89.50 148 ALA A C 1
ATOM 1192 O O . ALA A 1 148 ? 9.218 -5.798 -15.540 1.00 89.50 148 ALA A O 1
ATOM 1193 N N . LEU A 1 149 ? 10.879 -5.391 -14.085 1.00 91.50 149 LEU A N 1
ATOM 1194 C CA . LEU A 1 149 ? 10.054 -5.522 -12.887 1.00 91.50 149 LEU A CA 1
ATOM 1195 C C . LEU A 1 149 ? 8.963 -4.445 -12.825 1.00 91.50 149 LEU A C 1
ATOM 1197 O O . LEU A 1 149 ? 7.814 -4.739 -12.500 1.00 91.50 149 LEU A O 1
ATOM 1201 N N . ASN A 1 150 ? 9.327 -3.199 -13.130 1.00 90.88 150 ASN A N 1
ATOM 1202 C CA . ASN A 1 150 ? 8.409 -2.069 -13.130 1.00 90.88 150 ASN A CA 1
ATOM 1203 C C . ASN A 1 150 ? 7.334 -2.212 -14.217 1.00 90.88 150 ASN A C 1
ATOM 1205 O O . ASN A 1 150 ? 6.176 -1.916 -13.941 1.00 90.88 150 ASN A O 1
ATOM 1209 N N . ILE A 1 151 ? 7.686 -2.701 -15.412 1.00 93.25 151 ILE A N 1
ATOM 1210 C CA . ILE A 1 151 ? 6.722 -3.003 -16.482 1.00 93.25 151 ILE A CA 1
ATOM 1211 C C . ILE A 1 151 ? 5.715 -4.051 -16.001 1.00 93.25 151 ILE A C 1
ATOM 1213 O O . ILE A 1 151 ? 4.520 -3.773 -16.015 1.00 93.25 151 ILE A O 1
ATOM 1217 N N . GLN A 1 152 ? 6.186 -5.195 -15.491 1.00 94.62 152 GLN A N 1
ATOM 1218 C CA . GLN A 1 152 ? 5.309 -6.265 -14.988 1.00 94.62 152 GLN A CA 1
ATOM 1219 C C . GLN A 1 152 ? 4.377 -5.775 -13.872 1.00 94.62 152 GLN A C 1
ATOM 1221 O O . GLN A 1 152 ? 3.204 -6.142 -13.819 1.00 94.62 152 GLN A O 1
ATOM 1226 N N . LEU A 1 153 ? 4.888 -4.915 -12.984 1.00 95.19 153 LEU A N 1
ATOM 1227 C CA . LEU A 1 153 ? 4.083 -4.347 -11.906 1.00 95.19 153 LEU A CA 1
ATOM 1228 C C . LEU A 1 153 ? 2.984 -3.450 -12.463 1.00 95.19 153 LEU A C 1
ATOM 1230 O O . LEU A 1 153 ? 1.835 -3.541 -12.034 1.00 95.19 153 LEU A O 1
ATOM 1234 N N . LEU A 1 154 ? 3.332 -2.578 -13.410 1.00 94.88 154 LEU A N 1
ATOM 1235 C CA . LEU A 1 154 ? 2.368 -1.684 -14.035 1.00 94.88 154 LEU A CA 1
ATOM 1236 C C . LEU A 1 154 ? 1.304 -2.457 -14.811 1.00 94.88 154 LEU A C 1
ATOM 1238 O O . LEU A 1 154 ? 0.146 -2.065 -14.739 1.00 94.88 154 LEU A O 1
ATOM 1242 N N . GLU A 1 155 ? 1.655 -3.555 -15.482 1.00 95.06 155 GLU A N 1
ATOM 1243 C CA . GLU A 1 155 ? 0.683 -4.438 -16.143 1.00 95.06 155 GLU A CA 1
ATOM 1244 C C . GLU A 1 155 ? -0.346 -4.970 -15.146 1.00 95.06 155 GLU A C 1
ATOM 1246 O O . GLU A 1 155 ? -1.539 -4.746 -15.330 1.00 95.06 155 GLU A O 1
ATOM 1251 N N . GLY A 1 156 ? 0.094 -5.553 -14.027 1.00 95.00 156 GLY A N 1
ATOM 1252 C CA . GLY A 1 156 ? -0.845 -6.069 -13.028 1.00 95.00 156 GLY A CA 1
ATOM 1253 C C . GLY A 1 156 ? -1.691 -4.979 -12.346 1.00 95.00 156 GLY A C 1
ATOM 1254 O O . GLY A 1 156 ? -2.857 -5.208 -12.005 1.00 95.00 156 GLY A O 1
ATOM 1255 N N . VAL A 1 157 ? -1.151 -3.764 -12.178 1.00 94.06 157 VAL A N 1
ATOM 1256 C CA . VAL A 1 157 ? -1.938 -2.611 -11.703 1.00 94.06 157 VAL A CA 1
ATOM 1257 C C . VAL A 1 157 ? -2.989 -2.226 -12.744 1.00 94.06 157 VAL A C 1
ATOM 1259 O O . VAL A 1 157 ? -4.152 -2.038 -12.393 1.00 94.06 157 VAL A O 1
ATOM 1262 N N . LEU A 1 158 ? -2.607 -2.124 -14.019 1.00 94.31 158 LEU A N 1
ATOM 1263 C CA . LEU A 1 158 ? -3.511 -1.772 -15.113 1.00 94.31 158 LEU A CA 1
ATOM 1264 C C . LEU A 1 158 ? -4.623 -2.807 -15.286 1.00 94.31 158 LEU A C 1
ATOM 1266 O O . LEU A 1 158 ? -5.779 -2.408 -15.408 1.00 94.31 158 LEU A O 1
ATOM 1270 N N . ASP A 1 159 ? -4.311 -4.100 -15.203 1.00 94.50 159 ASP A N 1
ATOM 1271 C CA . ASP A 1 159 ? -5.301 -5.182 -15.220 1.00 94.50 159 ASP A CA 1
ATOM 1272 C C . ASP A 1 159 ? -6.360 -4.973 -14.135 1.00 94.50 159 ASP A C 1
ATOM 1274 O O . ASP A 1 159 ? -7.561 -5.051 -14.395 1.00 94.50 159 ASP A O 1
ATOM 1278 N N . THR A 1 160 ? -5.928 -4.592 -12.930 1.00 92.44 160 THR A N 1
ATOM 1279 C CA . THR A 1 160 ? -6.826 -4.294 -11.806 1.00 92.44 160 THR A CA 1
ATOM 1280 C C . THR A 1 160 ? -7.677 -3.036 -12.040 1.00 92.44 160 THR A C 1
ATOM 1282 O O . THR A 1 160 ? -8.804 -2.945 -11.540 1.00 92.44 160 THR A O 1
ATOM 1285 N N . LEU A 1 161 ? -7.160 -2.050 -12.780 1.00 89.88 161 LEU A N 1
ATOM 1286 C CA . LEU A 1 161 ? -7.889 -0.831 -13.146 1.00 89.88 161 LEU A CA 1
ATOM 1287 C C . LEU A 1 161 ? -8.943 -1.101 -14.232 1.00 89.88 161 LEU A C 1
ATOM 1289 O O . LEU A 1 161 ? -10.060 -0.592 -14.129 1.00 89.88 161 LEU A O 1
ATOM 1293 N N . TYR A 1 162 ? -8.629 -1.928 -15.232 1.00 91.50 162 TYR A N 1
ATOM 1294 C CA . TYR A 1 162 ? -9.544 -2.265 -16.332 1.00 91.50 162 TYR A CA 1
ATOM 1295 C C . TYR A 1 162 ? -10.794 -3.038 -15.893 1.00 91.50 162 TYR A C 1
ATOM 1297 O O . TYR A 1 162 ? -11.785 -3.045 -16.619 1.00 91.50 162 TYR A O 1
ATOM 1305 N N . VAL A 1 163 ? -10.786 -3.654 -14.706 1.00 91.12 163 VAL A N 1
ATOM 1306 C CA . VAL A 1 163 ? -11.979 -4.307 -14.137 1.00 91.12 163 VAL A CA 1
ATOM 1307 C C . VAL A 1 163 ? -13.098 -3.299 -13.841 1.00 91.12 163 VAL A C 1
ATOM 1309 O O . VAL A 1 163 ? -14.273 -3.628 -13.994 1.00 91.12 163 VAL A O 1
ATOM 1312 N N . TYR A 1 164 ? -12.753 -2.076 -13.424 1.00 87.88 164 TYR A N 1
ATOM 1313 C CA . TYR A 1 164 ? -13.722 -1.086 -12.924 1.00 87.88 164 TYR A CA 1
ATOM 1314 C C . TYR A 1 164 ? -13.837 0.161 -13.797 1.00 87.88 164 TYR A C 1
ATOM 1316 O O . TYR A 1 164 ? -14.834 0.875 -13.706 1.00 87.88 164 TYR A O 1
ATOM 1324 N N . SER A 1 165 ? -12.834 0.416 -14.633 1.00 87.75 165 SER A N 1
ATOM 1325 C CA . SER A 1 165 ? -12.748 1.615 -15.455 1.00 87.75 165 SER A CA 1
ATOM 1326 C C . SER A 1 165 ? -12.689 1.255 -16.929 1.00 87.75 165 SER A C 1
ATOM 1328 O O . SER A 1 165 ? -12.066 0.279 -17.348 1.00 87.75 165 SER A O 1
ATOM 1330 N N . THR A 1 166 ? -13.314 2.087 -17.750 1.00 89.19 166 THR A N 1
ATOM 1331 C CA . THR A 1 166 ? -13.270 1.918 -19.201 1.00 89.19 166 THR A CA 1
ATOM 1332 C C . THR A 1 166 ? -11.882 2.250 -19.754 1.00 89.19 166 THR A C 1
ATOM 1334 O O . THR A 1 166 ? -11.103 2.992 -19.151 1.00 89.19 166 THR A O 1
ATOM 1337 N N . PHE A 1 167 ? -11.576 1.754 -20.958 1.00 89.12 167 PHE A N 1
ATOM 1338 C CA . PHE A 1 167 ? -10.254 1.932 -21.568 1.00 89.12 167 PHE A CA 1
ATOM 1339 C C . PHE A 1 167 ? -9.775 3.390 -21.597 1.00 89.12 167 PHE A C 1
ATOM 1341 O O . PHE A 1 167 ? -8.639 3.693 -21.240 1.00 89.12 167 PHE A O 1
ATOM 1348 N N . HIS A 1 168 ? -10.655 4.313 -21.985 1.00 89.00 168 HIS A N 1
ATOM 1349 C CA . HIS A 1 168 ? -10.309 5.726 -22.110 1.00 89.00 168 HIS A CA 1
ATOM 1350 C C . HIS A 1 168 ? -10.091 6.427 -20.758 1.00 89.00 168 HIS A C 1
ATOM 1352 O O . HIS A 1 168 ? -9.467 7.488 -20.721 1.00 89.00 168 HIS A O 1
ATOM 1358 N N . GLU A 1 169 ? -10.601 5.871 -19.659 1.00 89.31 169 GLU A N 1
ATOM 1359 C CA . GLU A 1 169 ? -10.331 6.347 -18.300 1.00 89.31 169 GLU A CA 1
ATOM 1360 C C . GLU A 1 169 ? -8.969 5.837 -17.830 1.00 89.31 169 GLU A C 1
ATOM 1362 O O . GLU A 1 169 ? -8.128 6.640 -17.425 1.00 89.31 169 GLU A O 1
ATOM 1367 N N . VAL A 1 170 ? -8.699 4.535 -17.995 1.00 89.69 170 VAL A N 1
ATOM 1368 C CA . VAL A 1 170 ? -7.395 3.935 -17.661 1.00 89.69 170 VAL A CA 1
ATOM 1369 C C . VAL A 1 170 ? -6.267 4.604 -18.448 1.00 89.69 170 VAL A C 1
ATOM 1371 O O . VAL A 1 170 ? -5.238 4.951 -17.868 1.00 89.69 170 VAL A O 1
ATOM 1374 N N . ALA A 1 171 ? -6.487 4.910 -19.729 1.00 90.56 171 ALA A N 1
ATOM 1375 C CA . ALA A 1 171 ? -5.507 5.579 -20.583 1.00 90.56 171 ALA A CA 1
ATOM 1376 C C . ALA A 1 171 ? -5.085 6.979 -20.090 1.00 90.56 171 ALA A C 1
ATOM 1378 O O . ALA A 1 171 ? -4.007 7.470 -20.432 1.00 90.56 171 ALA A O 1
ATOM 1379 N N . LYS A 1 172 ? -5.916 7.644 -19.274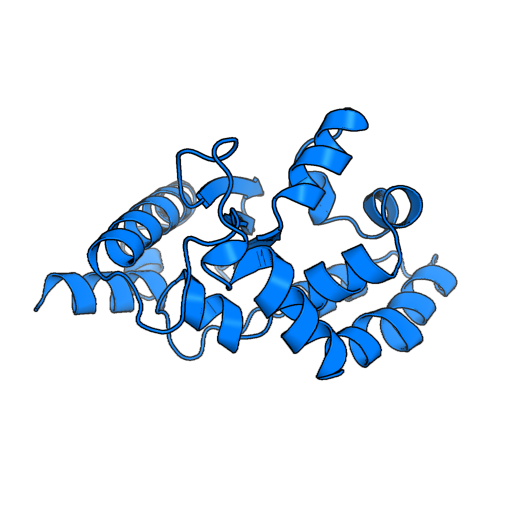 1.00 90.38 172 LYS A N 1
ATOM 1380 C CA . LYS A 1 172 ? -5.596 8.960 -18.694 1.00 90.38 172 LYS A CA 1
ATOM 1381 C C . LYS A 1 172 ? -4.733 8.855 -17.439 1.00 90.38 172 LYS A C 1
ATOM 1383 O O . LYS A 1 172 ? -4.111 9.856 -17.064 1.00 90.38 172 LYS A O 1
ATOM 1388 N N . THR A 1 173 ? -4.684 7.679 -16.810 1.00 90.38 173 THR A N 1
ATOM 1389 C CA . THR A 1 173 ? -4.001 7.475 -15.531 1.00 90.38 173 THR A CA 1
ATOM 1390 C C . THR A 1 173 ? -2.483 7.662 -15.653 1.00 90.38 173 THR A C 1
ATOM 1392 O O . THR A 1 173 ? -1.895 7.379 -16.704 1.00 90.38 173 THR A O 1
ATOM 1395 N N . PRO A 1 174 ? -1.808 8.112 -14.578 1.00 91.62 174 PRO A N 1
ATOM 1396 C CA . PRO A 1 174 ? -0.347 8.167 -14.535 1.00 91.62 174 PRO A CA 1
ATOM 1397 C C . PRO A 1 174 ? 0.317 6.800 -14.767 1.00 91.62 174 PRO A C 1
ATOM 1399 O O . PRO A 1 174 ? 1.353 6.734 -15.423 1.00 91.62 174 PRO A O 1
ATOM 1402 N N . PHE A 1 175 ? -0.312 5.715 -14.299 1.00 92.50 175 PHE A N 1
ATOM 1403 C CA . PHE A 1 175 ? 0.171 4.342 -14.471 1.00 92.50 175 PHE A CA 1
ATOM 1404 C C . PHE A 1 175 ? 0.239 3.937 -15.943 1.00 92.50 175 PHE A C 1
ATOM 1406 O O . PHE A 1 175 ? 1.278 3.465 -16.398 1.00 92.50 175 PHE A O 1
ATOM 1413 N N . PHE A 1 176 ? -0.819 4.197 -16.717 1.00 93.50 176 PHE A N 1
ATOM 1414 C CA . PHE A 1 176 ? -0.834 3.857 -18.141 1.00 93.50 176 PHE A CA 1
ATOM 1415 C C . PHE A 1 176 ? 0.189 4.670 -18.940 1.00 93.50 176 PHE A C 1
ATOM 1417 O O . PHE A 1 176 ? 0.914 4.130 -19.773 1.00 93.50 176 PHE A O 1
ATOM 1424 N N . LYS A 1 177 ? 0.303 5.972 -18.652 1.00 93.25 177 LYS A N 1
ATOM 1425 C CA . LYS A 1 177 ? 1.308 6.838 -19.290 1.00 93.25 177 LYS A CA 1
ATOM 1426 C C . LYS A 1 177 ? 2.730 6.360 -19.003 1.00 93.25 177 LYS A C 1
ATOM 1428 O O . LYS A 1 177 ? 3.565 6.353 -19.905 1.00 93.25 177 LYS A O 1
ATOM 1433 N N . GLN A 1 178 ? 2.999 5.956 -17.762 1.00 93.56 178 GLN A N 1
ATOM 1434 C CA . GLN A 1 178 ? 4.299 5.422 -17.379 1.00 93.56 178 GLN A CA 1
ATOM 1435 C C . GLN A 1 178 ? 4.572 4.069 -18.045 1.00 93.56 178 GLN A C 1
ATOM 1437 O O . GLN A 1 178 ? 5.678 3.864 -18.538 1.00 93.56 178 GLN A O 1
ATOM 1442 N N . TYR A 1 179 ? 3.573 3.188 -18.129 1.00 94.31 179 TYR A N 1
ATOM 1443 C CA . TYR A 1 179 ? 3.683 1.914 -18.841 1.00 94.31 179 TYR A CA 1
ATOM 1444 C C . TYR A 1 179 ? 4.076 2.121 -20.308 1.00 94.31 179 TYR A C 1
ATOM 1446 O O . TYR A 1 179 ? 5.090 1.588 -20.753 1.00 94.31 179 TYR A O 1
ATOM 1454 N N . LEU A 1 180 ? 3.359 2.987 -21.036 1.00 94.19 180 LEU A N 1
ATOM 1455 C CA . LEU A 1 180 ? 3.694 3.306 -22.429 1.00 94.19 180 LEU A CA 1
ATOM 1456 C C . LEU A 1 180 ? 5.111 3.865 -22.580 1.00 94.19 180 LEU A C 1
ATOM 1458 O O . LEU A 1 180 ? 5.820 3.498 -23.512 1.00 94.19 180 LEU A O 1
ATOM 1462 N N . LYS A 1 181 ? 5.541 4.731 -21.655 1.00 93.38 181 LYS A N 1
ATOM 1463 C CA . LYS A 1 181 ? 6.890 5.303 -21.672 1.00 93.38 181 LYS A CA 1
ATOM 1464 C C . LYS A 1 181 ? 7.971 4.229 -21.535 1.00 93.38 181 LYS A C 1
ATOM 1466 O O . LYS A 1 181 ? 8.979 4.317 -22.231 1.00 93.38 181 LYS A O 1
ATOM 1471 N N . LEU A 1 182 ? 7.775 3.245 -20.658 1.00 90.94 182 LEU A N 1
ATOM 1472 C CA . LEU A 1 182 ? 8.721 2.140 -20.471 1.00 90.94 182 LEU A CA 1
ATOM 1473 C C . LEU A 1 182 ? 8.721 1.180 -21.670 1.00 90.94 182 LEU A C 1
ATOM 1475 O O . LEU A 1 182 ? 9.782 0.721 -22.066 1.00 90.94 182 LEU A O 1
ATOM 1479 N N . MET A 1 183 ? 7.564 0.952 -22.298 1.00 91.38 183 MET A N 1
ATOM 1480 C CA . MET A 1 183 ? 7.447 0.106 -23.496 1.00 91.38 183 MET A CA 1
ATOM 1481 C C . MET A 1 183 ? 7.983 0.762 -24.780 1.00 91.38 183 MET A C 1
ATOM 1483 O O . MET A 1 183 ? 8.228 0.073 -25.764 1.00 91.38 183 MET A O 1
ATOM 1487 N N . SER A 1 184 ? 8.118 2.092 -24.800 1.00 88.94 184 SER A N 1
ATOM 1488 C CA . SER A 1 184 ? 8.563 2.861 -25.976 1.00 88.94 184 SER A CA 1
ATOM 1489 C C . SER A 1 184 ? 10.080 3.042 -26.108 1.00 88.94 184 SER A C 1
ATOM 1491 O O . SER A 1 184 ? 10.525 3.731 -27.027 1.00 88.94 184 SER A O 1
ATOM 1493 N N . LYS A 1 185 ? 10.857 2.494 -25.175 1.00 76.19 185 LYS A N 1
ATOM 1494 C CA . LYS A 1 185 ? 12.323 2.528 -25.196 1.00 76.19 185 LYS A CA 1
ATOM 1495 C C . LYS A 1 185 ? 12.892 1.278 -25.848 1.00 76.19 185 LYS A C 1
ATOM 1497 O O . LYS A 1 185 ? 13.953 1.424 -26.491 1.00 76.19 185 LYS A O 1
#

Foldseek 3Di:
DQLAAAEFEDEQVLVVQCVVVVHDSLCVLACVSCVVRDDLLNLLLRLLCQDQVNVCLQQVQHPRHDPSLVVSLVPDPPVPVVSSCCSVVPRNVSNPDVVSVVVNCVCAAALVNDDPVDPDQWDWDPSDLRYIYIHGHHNPRYPPDDLVSNLVVLVSVLVSVVVNDPPVVSCVDSSNVVNVVSVVD

Sequence (185 aa):
MPNDKVVILIPYWMQEILSRNQLQLSACLDIEKIKPLMSLNDLILYAAMQKSEYLKLVTSVPDYHNALVSKLVAKLPTTDKELSNWCWESLIPLSTDPYFDNELSVRLFNQDAKTDKYTKPYDIYDLTPEVCGIVVYPGYFVNGGNEALNIQLLEGVLDTLYVYSTFHEVAKTPFFKQYLKLMSK

pLDDT: mean 89.36, std 9.35, range [33.25, 98.06]

Radius of gyration: 16.35 Å; chains: 1; bounding box: 38×31×46 Å

=== Feature glossary ===
Key to the feature types in this record:

— What the protein is —

Primary structure: the covalent order of the twenty standard amino acids along the backbone. Two proteins with the same sequence will (almost always) fold to the same structure; two with 30% identity often share a fold but not the details.

Database cross-references. InterPro integrates a dozen domain/family signature databases into unified entries with residue-range hits. GO terms attach function/process/location labels with evidence codes. CATH codes position the fold in a four-level structural taxonomy. Organism is the NCBI-taxonomy species name.

— Where its atoms are —

The mmCIF block holds the 3D Cartesian coordinates of each backbone atom (N, Cα, C, O) in ångströms. mmCIF is the PDB's canonical archive format — a tagged-loop text representation of the atomic model.

Six rendered views show the 3D structure from the faces of a cube — i.e. along ±x, ±y, ±z. Rendering representation is drawn randomly per protein from cartoon (secondary-structure ribbons), sticks (backbone bonds), or molecular surface; coloring is either N→C rainbow (blue at the N-terminus through red at the C-terminus) or one color per chain.

— Local backbone conformation —

DSSP 8-state secondary structure assigns each residue one of H (α-helix), G (3₁₀-helix), I (π-helix), E (extended β-strand), B (isolated β-bridge), T (hydrogen-bonded turn), S (bend), or '-' (coil). The assignment is computed from backbone hydrogen-bond geometry via the Kabsch–Sander algorithm.

P-SEA three-state annotation labels each residue as helix, strand, or coil based purely on the geometry of the Cα trace. It serves as a fallback when the full backbone (and thus DSSP) is unavailable.

The φ/ψ torsion pair specifies the backbone conformation at each residue. φ rotates about the N–Cα bond, ψ about the Cα–C bond. Steric clashes forbid most of the (φ, ψ) plane — the allowed regions (α-helix basin, β-sheet basin, left-handed helix) are the Ramachandran-allowed regions.

— Global shape and packing —

The geometric summary reports three shape descriptors. Rg (radius of gyration) measures how spread out the Cα atoms are about their centre of mass; compact globular proteins have small Rg, elongated or unfolded ones large. Cα contacts (<8 Å, |i−j|>4) count long-range residue pairs in spatial proximity — high for tightly packed folds, near zero for rods or random coil. The bounding-box extents give the protein's footprint along x, y, z in Å.

Accessible surface area quantifies burial. A residue with SASA near zero is packed into the hydrophobic core; one with SASA >100 Å² sits on the surface. Computed here via the Shrake–Rupley numerical algorithm with a 1.4 Å probe.

Plot images: a contact map (which residues are close in 3D, as an N×N binary image), a Ramachandran scatter (backbone torsion angles, revealing secondary-structure composition at a glance), and — for AlphaFold structures — a PAE heatmap (pairwise prediction confidence).

— Structural neighborhood —

The Foldseek 3Di string encodes local tertiary geometry as a 20-letter alphabet — one character per residue — derived from the relative positions of nearby Cα atoms. Unlike the amino-acid sequence, 3Di is a direct function of the 3D structure, so two proteins with the same fold have similar 3Di strings even at low sequence identity.

Nearest PDB neighbors are the top structural matches found by Foldseek when searching this structure against the entire Protein Data Bank. Each hit reports a TM-score (0 to 1; >0.5 almost always implies the same fold) and an E-value. These are *structural* homologs — they may share no detectable sequence similarity.

— Confidence and disorder —

For AlphaFold models, the B-factor field carries pLDDT — the model's own estimate of local accuracy on a 0–100 scale. Regions with pLDDT<50 should be treated as essentially unmodeled; they often correspond to intrinsically disordered segments.

B-factor (Debye–Waller factor) reflects atomic displacement in the crystal lattice. It is an experimental observable (units Å²), not a prediction; low values mean the atom is pinned down, high values mean it moves or is heterogeneous across the crystal.

Predicted aligned error is AlphaFold's pairwise confidence. Unlike pLDDT (per-residue), PAE is per-residue-pair and captures whether two parts of the structure are correctly placed relative to each other. Units are ångströms of expected positional error.